Protein AF-A0A7S4DGJ6-F1 (afdb_monomer_lite)

Organism: NCBI:txid91324

Radius of gyration: 23.25 Å; chains: 1; bounding box: 75×54×62 Å

Structure (mmCIF, N/CA/C/O backbone):
data_AF-A0A7S4DGJ6-F1
#
_entry.id   AF-A0A7S4DGJ6-F1
#
loop_
_atom_site.group_PDB
_atom_site.id
_atom_site.type_symbol
_atom_site.label_atom_id
_atom_site.label_alt_id
_atom_site.label_comp_id
_atom_site.label_asym_id
_atom_site.label_entity_id
_atom_site.label_seq_id
_atom_site.pdbx_PDB_ins_code
_atom_site.Cartn_x
_atom_site.Cartn_y
_atom_site.Cartn_z
_atom_site.occupancy
_atom_site.B_iso_or_equiv
_atom_site.auth_seq_id
_atom_site.auth_comp_id
_atom_site.auth_asym_id
_atom_site.auth_atom_id
_atom_site.pdbx_PDB_model_num
ATOM 1 N N . MET A 1 1 ? 39.207 -31.816 21.032 1.00 41.34 1 MET A N 1
ATOM 2 C CA . MET A 1 1 ? 38.544 -31.347 19.800 1.00 41.34 1 MET A CA 1
ATOM 3 C C . MET A 1 1 ? 37.494 -30.348 20.235 1.00 41.34 1 MET A C 1
ATOM 5 O O . MET A 1 1 ? 36.640 -30.699 21.034 1.00 41.34 1 MET A O 1
ATOM 9 N N . HIS A 1 2 ? 37.708 -29.093 19.855 1.00 38.81 2 HIS A N 1
ATOM 10 C CA . HIS A 1 2 ? 36.869 -27.942 20.174 1.00 38.81 2 HIS A CA 1
ATOM 11 C C . HIS A 1 2 ? 35.579 -27.962 19.347 1.00 38.81 2 HIS A C 1
ATOM 13 O O . HIS A 1 2 ? 35.617 -28.478 18.231 1.00 38.81 2 HIS A O 1
ATOM 19 N N . ASN A 1 3 ? 34.522 -27.347 19.895 1.00 35.84 3 ASN A N 1
ATOM 20 C CA . ASN A 1 3 ? 33.415 -26.620 19.241 1.00 35.84 3 ASN A CA 1
ATOM 21 C C . ASN A 1 3 ? 32.040 -27.063 19.744 1.00 35.84 3 ASN A C 1
ATOM 23 O O . ASN A 1 3 ? 31.773 -28.253 19.816 1.00 35.84 3 ASN A O 1
ATOM 27 N N . LEU A 1 4 ? 31.079 -26.187 20.016 1.00 38.16 4 LEU A N 1
ATOM 28 C CA . LEU A 1 4 ? 31.021 -24.734 20.216 1.00 38.16 4 LEU A CA 1
ATOM 29 C C . LEU A 1 4 ? 29.599 -24.536 20.761 1.00 38.16 4 LEU A C 1
ATOM 31 O O . LEU A 1 4 ? 28.648 -25.042 20.167 1.00 38.16 4 LEU A O 1
ATOM 35 N N . LEU A 1 5 ? 29.452 -23.834 21.886 1.00 39.88 5 LEU A N 1
ATOM 36 C CA . LEU A 1 5 ? 28.163 -23.260 22.259 1.00 39.88 5 LEU A CA 1
ATOM 37 C C . LEU A 1 5 ? 27.757 -22.271 21.160 1.00 39.88 5 LEU A C 1
ATOM 39 O O . LEU A 1 5 ? 28.506 -21.335 20.889 1.00 39.88 5 LEU A O 1
ATOM 43 N N . SER A 1 6 ? 26.583 -22.457 20.562 1.00 39.59 6 SER A N 1
ATOM 44 C CA . SER A 1 6 ? 25.900 -21.397 19.824 1.00 39.59 6 SER A CA 1
ATOM 45 C C . SER A 1 6 ? 24.664 -21.002 20.621 1.00 39.59 6 SER A C 1
ATOM 47 O O . SER A 1 6 ? 23.661 -21.710 20.667 1.00 39.59 6 SER A O 1
ATOM 49 N N . LEU A 1 7 ? 24.822 -19.895 21.340 1.00 35.62 7 LEU A N 1
ATOM 50 C CA . LEU A 1 7 ? 23.756 -19.103 21.927 1.00 35.62 7 LEU A CA 1
ATOM 51 C C . LEU A 1 7 ? 23.112 -18.305 20.788 1.00 35.62 7 LEU A C 1
ATOM 53 O O . LEU A 1 7 ? 23.705 -17.341 20.313 1.00 35.62 7 LEU A O 1
ATOM 57 N N . LEU A 1 8 ? 21.908 -18.681 20.366 1.00 34.97 8 LEU A N 1
ATOM 58 C CA . LEU A 1 8 ? 21.027 -17.773 19.637 1.00 34.97 8 LEU A CA 1
ATOM 59 C C . LEU A 1 8 ? 20.173 -17.042 20.671 1.00 34.97 8 LEU A C 1
ATOM 61 O O . LEU A 1 8 ? 19.172 -17.547 21.172 1.00 34.97 8 LEU A O 1
ATOM 65 N N . SER A 1 9 ? 20.656 -15.860 21.040 1.00 38.22 9 SER A N 1
ATOM 66 C CA . SER A 1 9 ? 19.914 -14.874 21.810 1.00 38.22 9 SER A CA 1
ATOM 67 C C . SER A 1 9 ? 18.911 -14.216 20.864 1.00 38.22 9 SER A C 1
ATOM 69 O O . SER A 1 9 ? 19.296 -13.381 20.050 1.00 38.22 9 SER A O 1
ATOM 71 N N . ALA A 1 10 ? 17.638 -14.603 20.942 1.00 39.69 10 ALA A N 1
ATOM 72 C CA . ALA A 1 10 ? 16.561 -13.851 20.312 1.00 39.69 10 ALA A CA 1
ATOM 73 C C . ALA A 1 10 ? 16.397 -12.533 21.084 1.00 39.69 10 ALA A C 1
ATOM 75 O O . ALA A 1 10 ? 15.948 -12.522 22.231 1.00 39.69 10 ALA A O 1
ATOM 76 N N . ALA A 1 11 ? 16.836 -11.428 20.483 1.00 38.66 11 ALA A N 1
ATOM 77 C CA . ALA A 1 11 ? 16.551 -10.094 20.983 1.00 38.66 11 ALA A CA 1
ATOM 78 C C . ALA A 1 11 ? 15.068 -9.799 20.722 1.00 38.66 11 ALA A C 1
ATOM 80 O O . ALA A 1 11 ? 14.670 -9.477 19.608 1.00 38.66 11 ALA A O 1
ATOM 81 N N . LEU A 1 12 ? 14.247 -9.965 21.757 1.00 33.94 12 LEU A N 1
ATOM 82 C CA . LEU A 1 12 ? 12.861 -9.521 21.777 1.00 33.94 12 LEU A CA 1
ATOM 83 C C . LEU A 1 12 ? 12.867 -7.987 21.888 1.00 33.94 12 LEU A C 1
ATOM 85 O O . LEU A 1 12 ? 13.036 -7.449 22.984 1.00 33.94 12 LEU A O 1
ATOM 89 N N . LEU A 1 13 ? 12.745 -7.280 20.760 1.00 35.97 13 LEU A N 1
ATOM 90 C CA . LEU A 1 13 ? 12.448 -5.847 20.768 1.00 35.97 13 LEU A CA 1
ATOM 91 C C . LEU A 1 13 ? 11.004 -5.669 21.257 1.00 35.97 13 LEU A C 1
ATOM 93 O O . LEU A 1 13 ? 10.047 -5.832 20.509 1.00 35.97 13 LEU A O 1
ATOM 97 N N . LEU A 1 14 ? 10.848 -5.360 22.541 1.00 36.12 14 LEU A N 1
ATOM 98 C CA . LEU A 1 14 ? 9.606 -4.819 23.085 1.00 36.12 14 LEU A CA 1
ATOM 99 C C . LEU A 1 14 ? 9.509 -3.353 22.653 1.00 36.12 14 LEU A C 1
ATOM 101 O O . LEU A 1 14 ? 10.095 -2.476 23.289 1.00 36.12 14 LEU A O 1
ATOM 105 N N . VAL A 1 15 ? 8.787 -3.087 21.565 1.00 46.34 15 VAL A N 1
ATOM 106 C CA . VAL A 1 15 ? 8.322 -1.731 21.259 1.00 46.34 15 VAL A CA 1
ATOM 107 C C . VAL A 1 15 ? 7.181 -1.422 22.229 1.00 46.34 15 VAL A C 1
ATOM 109 O O . VAL A 1 15 ? 6.187 -2.143 22.299 1.00 46.34 15 VAL A O 1
ATOM 112 N N . ASN A 1 16 ? 7.366 -0.388 23.049 1.00 37.03 16 ASN A N 1
ATOM 113 C CA . ASN A 1 16 ? 6.354 0.076 23.991 1.00 37.03 16 ASN A CA 1
ATOM 114 C C . ASN A 1 16 ? 5.197 0.712 23.214 1.00 37.03 16 ASN A C 1
ATOM 116 O O . ASN A 1 16 ? 5.325 1.836 22.737 1.00 37.03 16 ASN A O 1
ATOM 120 N N . PHE A 1 17 ? 4.059 0.026 23.151 1.00 36.84 17 PHE A N 1
ATOM 121 C CA . PHE A 1 17 ? 2.798 0.631 22.736 1.00 36.84 17 PHE A CA 1
ATOM 122 C C . PHE A 1 17 ? 2.384 1.653 23.804 1.00 36.84 17 PHE A C 1
ATOM 124 O O . PHE A 1 17 ? 1.991 1.284 24.915 1.00 36.84 17 PHE A O 1
ATOM 131 N N . ARG A 1 18 ? 2.505 2.950 23.510 1.00 36.78 18 ARG A N 1
ATOM 132 C CA . ARG A 1 18 ? 1.753 3.967 24.247 1.00 36.78 18 ARG A CA 1
ATOM 133 C C . ARG A 1 18 ? 0.412 4.114 23.549 1.00 36.78 18 ARG A C 1
ATOM 135 O O . ARG A 1 18 ? 0.346 4.661 22.460 1.00 36.78 18 ARG A O 1
ATOM 142 N N . ALA A 1 19 ? -0.637 3.622 24.199 1.00 34.97 19 ALA A N 1
ATOM 143 C CA . ALA A 1 19 ? -1.991 4.033 23.878 1.00 34.97 19 ALA A CA 1
ATOM 144 C C . ALA A 1 19 ? -2.086 5.550 24.101 1.00 34.97 19 ALA A C 1
ATOM 146 O O . ALA A 1 19 ? -1.920 6.020 25.232 1.00 34.97 19 ALA A O 1
ATOM 147 N N . VAL A 1 20 ? -2.293 6.309 23.027 1.00 36.78 20 VAL A N 1
ATOM 148 C CA . VAL A 1 20 ? -2.796 7.677 23.129 1.00 36.78 20 VAL A CA 1
ATOM 149 C C . VAL A 1 20 ? -4.249 7.549 23.564 1.00 36.78 20 VAL A C 1
ATOM 151 O O . VAL A 1 20 ? -5.064 6.927 22.892 1.00 36.78 20 VAL A O 1
ATOM 154 N N . VAL A 1 21 ? -4.545 8.050 24.759 1.00 37.28 21 VAL A N 1
ATOM 155 C CA . VAL A 1 21 ? -5.916 8.193 25.242 1.00 37.28 21 VAL A CA 1
ATOM 156 C C . VAL A 1 21 ? -6.345 9.586 24.804 1.00 37.28 21 VAL A C 1
ATOM 158 O O . VAL A 1 21 ? -5.818 10.566 25.333 1.00 37.28 21 VAL A O 1
ATOM 161 N N . ALA A 1 22 ? -7.232 9.671 23.815 1.00 38.56 22 ALA A N 1
ATOM 162 C CA . ALA A 1 22 ? -7.915 10.914 23.485 1.00 38.56 22 ALA A CA 1
ATOM 163 C C . ALA A 1 22 ? -8.836 11.291 24.660 1.00 38.56 22 ALA A C 1
ATOM 165 O O . ALA A 1 22 ? -9.616 10.469 25.143 1.00 38.56 22 ALA A O 1
ATOM 166 N N . ASP A 1 23 ? -8.667 12.508 25.172 1.00 30.55 23 ASP A N 1
ATOM 167 C CA . ASP A 1 23 ? -9.473 13.100 26.243 1.00 30.55 23 ASP A CA 1
ATOM 168 C C . ASP A 1 23 ? -10.730 13.731 25.629 1.00 30.55 23 ASP A C 1
ATOM 170 O O . ASP A 1 23 ? -10.632 14.551 24.717 1.00 30.55 23 ASP A O 1
ATOM 174 N N . GLU A 1 24 ? -11.916 13.346 26.107 1.00 45.12 24 GLU A N 1
ATOM 175 C CA . GLU A 1 24 ? -13.178 13.928 25.645 1.00 45.12 24 GLU A CA 1
ATOM 176 C C . GLU A 1 24 ? -13.423 15.307 26.265 1.00 45.12 24 GLU A C 1
ATOM 178 O O . GLU A 1 24 ? -13.477 15.462 27.490 1.00 45.12 24 GLU A O 1
ATOM 183 N N . GLY A 1 25 ? -13.695 16.307 25.416 1.00 36.62 25 GLY A N 1
ATOM 184 C CA . GLY A 1 25 ? -14.029 17.640 25.897 1.00 36.62 25 GLY A CA 1
ATOM 185 C C . GLY A 1 25 ? -14.780 18.585 24.949 1.00 36.62 25 GLY A C 1
ATOM 186 O O . GLY A 1 25 ? -14.205 19.572 24.517 1.00 36.62 25 GLY A O 1
ATOM 187 N N . HIS A 1 26 ? -16.103 18.385 24.847 1.00 38.16 26 HIS A N 1
ATOM 188 C CA . HIS A 1 26 ? -17.171 19.407 24.724 1.00 38.16 26 HIS A CA 1
ATOM 189 C C . HIS A 1 26 ? -17.500 20.058 23.353 1.00 38.16 26 HIS A C 1
ATOM 191 O O . HIS A 1 26 ? -17.085 21.172 23.062 1.00 38.16 26 HIS A O 1
ATOM 197 N N . GLY A 1 27 ? -18.461 19.446 22.644 1.00 34.81 27 GLY A N 1
ATOM 198 C CA . GLY A 1 27 ? -19.815 19.988 22.408 1.00 34.81 27 GLY A CA 1
ATOM 199 C C . GLY A 1 27 ? -20.022 21.199 21.480 1.00 34.81 27 GLY A C 1
ATOM 200 O O . GLY A 1 27 ? -19.894 22.341 21.918 1.00 34.81 27 GLY A O 1
ATOM 201 N N . GLY A 1 28 ? -20.571 20.939 20.283 1.00 29.72 28 GLY A N 1
ATOM 202 C CA . GLY A 1 28 ? -21.295 21.933 19.479 1.00 29.72 28 GLY A CA 1
ATOM 203 C C . GLY A 1 28 ? -21.535 21.544 18.013 1.00 29.72 28 GLY A C 1
ATOM 204 O O . GLY A 1 28 ? -20.797 21.985 17.149 1.00 29.72 28 GLY A O 1
ATOM 205 N N . GLU A 1 29 ? -22.596 20.785 17.729 1.00 40.88 29 GLU A N 1
ATOM 206 C CA . GLU A 1 29 ? -23.232 20.697 16.392 1.00 40.88 29 GLU A CA 1
ATOM 207 C C . GLU A 1 29 ? -24.095 21.963 16.145 1.00 40.88 29 GLU A C 1
ATOM 209 O O . GLU A 1 29 ? -24.573 22.523 17.143 1.00 40.88 29 GLU A O 1
ATOM 214 N N . PRO A 1 30 ? -24.413 22.414 14.905 1.00 50.88 30 PRO A N 1
ATOM 215 C CA . PRO A 1 30 ? -24.323 21.697 13.625 1.00 50.88 30 PRO A CA 1
ATOM 216 C C . PRO A 1 30 ? -23.663 22.494 12.474 1.00 50.88 30 PRO A C 1
ATOM 218 O O . PRO A 1 30 ? -23.786 23.718 12.382 1.00 50.88 30 PRO A O 1
ATOM 221 N N . GLY A 1 31 ? -23.080 21.782 11.513 1.00 34.78 31 GLY A N 1
ATOM 222 C CA . GLY A 1 31 ? -22.651 22.359 10.240 1.00 34.78 31 GLY A CA 1
ATOM 223 C C . GLY A 1 31 ? -22.056 21.300 9.326 1.00 34.78 31 GLY A C 1
ATOM 224 O O . GLY A 1 31 ? -20.857 21.079 9.358 1.00 34.78 31 GLY A O 1
ATOM 225 N N . HIS A 1 32 ? -22.904 20.639 8.535 1.00 52.38 32 HIS A N 1
ATOM 226 C CA . HIS A 1 32 ? -22.460 19.840 7.394 1.00 52.38 32 HIS A CA 1
ATOM 227 C C . HIS A 1 32 ? -21.792 20.771 6.373 1.00 52.38 32 HIS A C 1
ATOM 229 O O . HIS A 1 32 ? -22.483 21.412 5.578 1.00 52.38 32 HIS A O 1
ATOM 235 N N . GLU A 1 33 ? -20.468 20.858 6.411 1.00 41.59 33 GLU A N 1
ATOM 236 C CA . GLU A 1 33 ? -19.653 21.444 5.351 1.00 41.59 33 GLU A CA 1
ATOM 237 C C . GLU A 1 33 ? -18.901 20.297 4.669 1.00 41.59 33 GLU A C 1
ATOM 239 O O . GLU A 1 33 ? -17.868 19.840 5.137 1.00 41.59 33 GLU A O 1
ATOM 244 N N . HIS A 1 34 ? -19.478 19.794 3.573 1.00 52.22 34 HIS A N 1
ATOM 245 C CA . HIS A 1 34 ? -18.775 18.954 2.605 1.00 52.22 34 HIS A CA 1
ATOM 246 C C . HIS A 1 34 ? -17.827 19.852 1.807 1.00 52.22 34 HIS A C 1
ATOM 248 O O . HIS A 1 34 ? -18.216 20.407 0.779 1.00 52.22 34 HIS A O 1
ATOM 254 N N . GLY A 1 35 ? -16.626 20.061 2.335 1.00 38.59 35 GLY A N 1
ATOM 255 C CA . GLY A 1 35 ? -15.595 20.885 1.715 1.00 38.59 35 GLY A CA 1
ATOM 256 C C . GLY A 1 35 ? -14.226 20.238 1.844 1.00 38.59 35 GLY A C 1
ATOM 257 O O . GLY A 1 35 ? -13.360 20.807 2.498 1.00 38.59 35 GLY A O 1
ATOM 258 N N . HIS A 1 36 ? -14.049 19.062 1.242 1.00 41.41 36 HIS A N 1
ATOM 259 C CA . HIS A 1 36 ? -12.729 18.485 0.986 1.00 41.41 36 HIS A CA 1
ATOM 260 C C . HIS A 1 36 ? -12.222 19.060 -0.347 1.00 41.41 36 HIS A C 1
ATOM 262 O O . HIS A 1 36 ? -12.343 18.436 -1.389 1.00 41.41 36 HIS A O 1
ATOM 268 N N . ASP A 1 37 ? -11.765 20.315 -0.314 1.00 47.16 37 ASP A N 1
ATOM 269 C CA . ASP A 1 37 ? -10.896 20.903 -1.349 1.00 47.16 37 ASP A CA 1
ATOM 270 C C . ASP A 1 37 ? -9.483 21.021 -0.738 1.00 47.16 37 ASP A C 1
ATOM 272 O O . ASP A 1 37 ? -8.945 22.123 -0.569 1.00 47.16 37 ASP A O 1
ATOM 276 N N . GLY A 1 38 ? -8.931 19.897 -0.280 1.00 48.09 38 GLY A N 1
ATOM 277 C CA . GLY A 1 38 ? -7.618 19.816 0.349 1.00 48.09 38 GLY A CA 1
ATOM 278 C C . GLY A 1 38 ? -6.812 18.713 -0.311 1.00 48.09 38 GLY A C 1
ATOM 279 O O . GLY A 1 38 ? -7.186 17.566 -0.163 1.00 48.09 38 GLY A O 1
ATOM 280 N N . ASP A 1 39 ? -5.758 19.124 -1.015 1.00 63.19 39 ASP A N 1
ATOM 281 C CA . ASP A 1 39 ? -4.655 18.323 -1.569 1.00 63.19 39 ASP A CA 1
ATOM 282 C C . ASP A 1 39 ? -4.207 17.301 -0.503 1.00 63.19 39 ASP A C 1
ATOM 284 O O . ASP A 1 39 ? -3.482 17.660 0.436 1.00 63.19 39 ASP A O 1
ATOM 288 N N . HIS A 1 40 ? -4.743 16.081 -0.550 1.00 71.88 40 HIS A N 1
ATOM 289 C CA . HIS A 1 40 ? -4.434 15.046 0.430 1.00 71.88 40 HIS A CA 1
ATOM 290 C C . HIS A 1 40 ? -2.972 14.608 0.255 1.00 71.88 40 HIS A C 1
ATOM 292 O O . HIS A 1 40 ? -2.396 14.657 -0.828 1.00 71.88 40 HIS A O 1
ATOM 298 N N . ALA A 1 41 ? -2.325 14.155 1.333 1.00 86.88 41 ALA A N 1
ATOM 299 C CA . ALA A 1 41 ? -0.941 13.664 1.251 1.00 86.88 41 ALA A CA 1
ATOM 300 C C . ALA A 1 41 ? -0.808 12.312 0.506 1.00 86.88 41 ALA A C 1
ATOM 302 O O . ALA A 1 41 ? 0.297 11.782 0.381 1.00 86.88 41 ALA A O 1
ATOM 303 N N . PHE A 1 42 ? -1.931 11.738 0.074 1.00 92.19 42 PHE A N 1
ATOM 304 C CA . PHE A 1 42 ? -2.069 10.447 -0.584 1.00 92.19 42 PHE A CA 1
ATOM 305 C C . PHE A 1 42 ? -3.071 10.586 -1.741 1.00 92.19 42 PHE A C 1
ATOM 307 O O . PHE A 1 42 ? -4.106 11.223 -1.580 1.00 92.19 42 PHE A O 1
ATOM 314 N N . GLU A 1 43 ? -2.800 9.948 -2.878 1.00 93.81 43 GLU A N 1
ATOM 315 C CA . GLU A 1 43 ? -3.704 9.937 -4.041 1.00 93.81 43 GLU A CA 1
ATOM 316 C C . GLU A 1 43 ? -4.767 8.826 -3.930 1.00 93.81 43 GLU A C 1
ATOM 318 O O . GLU A 1 43 ? -5.834 8.879 -4.552 1.00 93.81 43 GLU A O 1
ATOM 323 N N . TRP A 1 44 ? -4.486 7.795 -3.123 1.00 95.56 44 TRP A N 1
ATOM 324 C CA . TRP A 1 44 ? -5.293 6.580 -3.059 1.00 95.56 44 TRP A CA 1
ATOM 325 C C . TRP A 1 44 ? -5.428 6.024 -1.642 1.00 95.56 44 TRP A C 1
ATOM 327 O O . TRP A 1 44 ? -4.451 5.943 -0.889 1.00 95.56 44 TRP A O 1
ATOM 337 N N . ALA A 1 45 ? -6.631 5.554 -1.299 1.00 96.69 45 ALA A N 1
ATOM 338 C CA . ALA A 1 45 ? -6.869 4.811 -0.069 1.00 96.69 45 ALA A CA 1
ATOM 339 C C . ALA A 1 45 ? -7.859 3.652 -0.243 1.00 96.69 45 ALA A C 1
ATOM 341 O O . ALA A 1 45 ? -8.845 3.738 -0.974 1.00 96.69 45 ALA A O 1
ATOM 342 N N . ALA A 1 46 ? -7.638 2.568 0.501 1.00 97.69 46 ALA A N 1
ATOM 343 C CA . ALA A 1 46 ? -8.512 1.401 0.496 1.00 97.69 46 ALA A CA 1
ATOM 344 C C . ALA A 1 46 ? -8.564 0.676 1.833 1.00 97.69 46 ALA A C 1
ATOM 346 O O . ALA A 1 46 ? -7.589 0.639 2.584 1.00 97.69 46 ALA A O 1
ATOM 347 N N . SER A 1 47 ? -9.694 0.034 2.113 1.00 98.31 47 SER A N 1
ATOM 348 C CA . SER A 1 47 ? -9.892 -0.780 3.308 1.00 98.31 47 SER A CA 1
ATOM 349 C C . SER A 1 47 ? -9.821 -2.266 2.987 1.00 98.31 47 SER A C 1
ATOM 351 O O . SER A 1 47 ? -10.291 -2.727 1.951 1.00 98.31 47 SER A O 1
ATOM 353 N N . PHE A 1 48 ? -9.296 -3.041 3.930 1.00 98.38 48 PHE A N 1
ATOM 354 C CA . PHE A 1 48 ? -9.158 -4.489 3.824 1.00 98.38 48 PHE A CA 1
ATOM 355 C C . PHE A 1 48 ? -9.533 -5.163 5.140 1.00 98.38 48 PHE A C 1
ATOM 357 O O . PHE A 1 48 ? -9.188 -4.682 6.222 1.00 98.38 48 PHE A O 1
ATOM 364 N N . ASP A 1 49 ? -10.174 -6.328 5.054 1.00 98.00 49 ASP A N 1
ATOM 365 C CA . ASP A 1 49 ? -10.384 -7.210 6.203 1.00 98.00 49 ASP A CA 1
ATOM 366 C C . ASP A 1 49 ? -9.215 -8.199 6.317 1.00 98.00 49 ASP A C 1
ATOM 368 O O . ASP A 1 49 ? -9.227 -9.300 5.759 1.00 98.00 49 ASP A O 1
ATOM 372 N N . LEU A 1 50 ? -8.176 -7.806 7.058 1.00 97.31 50 LEU A N 1
ATOM 373 C CA . LEU A 1 50 ? -6.955 -8.596 7.206 1.00 97.31 50 LEU A CA 1
ATOM 374 C C . LEU A 1 50 ? -7.031 -9.552 8.399 1.00 97.31 50 LEU A C 1
ATOM 376 O O . LEU A 1 50 ? -7.607 -9.266 9.454 1.00 97.31 50 LEU A O 1
ATOM 380 N N . MET A 1 51 ? -6.385 -10.705 8.254 1.00 96.75 51 MET A N 1
ATOM 381 C CA . MET A 1 51 ? -6.389 -11.787 9.228 1.00 96.75 51 MET A CA 1
ATOM 382 C C . MET A 1 51 ? -5.023 -11.936 9.894 1.00 96.75 51 MET A C 1
ATOM 384 O O . MET A 1 51 ? -3.979 -11.965 9.246 1.00 96.75 51 MET A O 1
ATOM 388 N N . ALA A 1 52 ? -5.024 -12.083 11.219 1.00 95.38 52 ALA A N 1
ATOM 389 C CA . ALA A 1 52 ? -3.798 -12.257 11.982 1.00 95.38 52 ALA A CA 1
ATOM 390 C C . ALA A 1 52 ? -3.000 -13.481 11.517 1.00 95.38 52 ALA A C 1
ATOM 392 O O . ALA A 1 52 ? -3.539 -14.587 11.422 1.00 95.38 52 ALA A O 1
ATOM 393 N N . ASN A 1 53 ? -1.687 -13.299 11.370 1.00 88.12 53 ASN A N 1
ATOM 394 C CA . ASN A 1 53 ? -0.727 -14.335 10.971 1.00 88.12 53 ASN A CA 1
ATOM 395 C C . ASN A 1 53 ? -0.925 -14.913 9.559 1.00 88.12 53 ASN A C 1
ATOM 397 O O . ASN A 1 53 ? -0.368 -15.976 9.281 1.00 88.12 53 ASN A O 1
ATOM 401 N N . GLN A 1 54 ? -1.685 -14.247 8.689 1.00 93.06 54 GLN A N 1
ATOM 402 C CA . GLN A 1 54 ? -1.632 -14.532 7.256 1.00 93.06 54 GLN A CA 1
ATOM 403 C C . GLN A 1 54 ? -0.396 -13.871 6.629 1.00 93.06 54 GLN A C 1
ATOM 405 O O . GLN A 1 54 ? -0.009 -12.789 7.087 1.00 93.06 54 GLN A O 1
ATOM 410 N N . PRO A 1 55 ? 0.246 -14.518 5.639 1.00 93.19 55 PRO A N 1
ATOM 411 C CA . PRO A 1 55 ? 1.370 -13.946 4.919 1.00 93.19 55 PRO A CA 1
ATOM 412 C C . PRO A 1 55 ? 0.836 -13.019 3.827 1.00 93.19 55 PRO A C 1
ATOM 414 O O . PRO A 1 55 ? 0.427 -13.482 2.762 1.00 93.19 55 PRO A O 1
ATOM 417 N N . TYR A 1 56 ? 0.822 -11.719 4.093 1.00 96.00 56 TYR A N 1
ATOM 418 C CA . TYR A 1 56 ? 0.504 -10.729 3.070 1.00 96.00 56 TYR A CA 1
ATOM 419 C C . TYR A 1 56 ? 1.781 -10.261 2.386 1.00 96.00 56 TYR A C 1
ATOM 421 O O . TYR A 1 56 ? 2.849 -10.191 3.004 1.00 96.00 56 TYR A O 1
ATOM 429 N N . VAL A 1 57 ? 1.676 -9.930 1.108 1.00 95.75 57 VAL A N 1
ATOM 430 C CA . VAL A 1 57 ? 2.739 -9.293 0.340 1.00 95.75 57 VAL A CA 1
ATOM 431 C C . VAL A 1 57 ? 2.125 -8.115 -0.388 1.00 95.75 57 VAL A C 1
ATOM 433 O O . VAL A 1 57 ? 1.222 -8.293 -1.199 1.00 95.75 57 VAL A O 1
ATOM 436 N N . TRP A 1 58 ? 2.626 -6.922 -0.081 1.00 97.00 58 TRP A N 1
ATOM 437 C CA . TRP A 1 58 ? 2.456 -5.783 -0.968 1.00 97.00 58 TRP A CA 1
ATOM 438 C C . TRP A 1 58 ? 3.505 -5.885 -2.071 1.00 97.00 58 TRP A C 1
ATOM 440 O O . TRP A 1 58 ? 4.679 -6.131 -1.772 1.00 97.00 58 TRP A O 1
ATOM 450 N N . GLN A 1 59 ? 3.119 -5.712 -3.325 1.00 96.12 59 GLN A N 1
ATOM 451 C CA . GLN A 1 59 ? 4.030 -5.793 -4.454 1.00 96.12 59 GLN A CA 1
ATOM 452 C C . GLN A 1 59 ? 3.835 -4.642 -5.432 1.00 96.12 59 GLN A C 1
ATOM 454 O O . GLN A 1 59 ? 2.740 -4.127 -5.606 1.00 96.12 59 GLN A O 1
ATOM 459 N N . ALA A 1 60 ? 4.941 -4.250 -6.055 1.00 97.25 60 ALA A N 1
ATOM 460 C CA . ALA A 1 60 ? 4.978 -3.287 -7.142 1.00 97.25 60 ALA A CA 1
ATOM 461 C C . ALA A 1 60 ? 5.725 -3.930 -8.307 1.00 97.25 60 ALA A C 1
ATOM 463 O O . ALA A 1 60 ? 6.797 -4.513 -8.109 1.00 97.25 60 ALA A O 1
ATOM 464 N N . GLN A 1 61 ? 5.176 -3.832 -9.509 1.00 97.25 61 GLN A N 1
ATOM 465 C CA . GLN A 1 61 ? 5.760 -4.328 -10.744 1.00 97.25 61 GLN A CA 1
ATOM 466 C C . GLN A 1 61 ? 6.233 -3.153 -11.606 1.00 97.25 61 GLN A C 1
ATOM 468 O O . GLN A 1 61 ? 5.668 -2.059 -11.581 1.00 97.25 61 GLN A O 1
ATOM 473 N N . LYS A 1 62 ? 7.280 -3.381 -12.399 1.00 97.31 62 LYS A N 1
ATOM 474 C CA . LYS A 1 62 ? 7.591 -2.485 -13.510 1.00 97.31 62 LYS A CA 1
ATOM 475 C C . LYS A 1 62 ? 6.476 -2.593 -14.546 1.00 97.31 62 LYS A C 1
ATOM 477 O O . LYS A 1 62 ? 6.110 -3.698 -14.941 1.00 97.31 62 LYS A O 1
ATOM 482 N N . THR A 1 63 ? 5.994 -1.460 -15.032 1.00 91.88 63 THR A N 1
ATOM 483 C CA . THR A 1 63 ? 4.932 -1.384 -16.036 1.00 91.88 63 THR A CA 1
ATOM 484 C C . THR A 1 63 ? 5.476 -0.818 -17.350 1.00 91.88 63 THR A C 1
ATOM 486 O O . THR A 1 63 ? 6.619 -0.359 -17.437 1.00 91.88 63 THR A O 1
ATOM 489 N N . GLY A 1 64 ? 4.688 -0.921 -18.423 1.00 84.50 64 GLY A N 1
ATOM 490 C CA . GLY A 1 64 ? 5.028 -0.376 -19.739 1.00 84.50 64 GLY A CA 1
ATOM 491 C C . GLY A 1 64 ? 5.277 -1.409 -20.842 1.00 84.50 64 GLY A C 1
ATOM 492 O O . GLY A 1 64 ? 5.484 -2.600 -20.609 1.00 84.50 64 GLY A O 1
ATOM 493 N N . CYS A 1 65 ? 5.243 -0.908 -22.080 1.00 77.75 65 CYS A N 1
ATOM 494 C CA . CYS A 1 65 ? 5.432 -1.665 -23.314 1.00 77.75 65 CYS A CA 1
ATOM 495 C C . CYS A 1 65 ? 6.457 -0.972 -24.226 1.00 77.75 65 CYS A C 1
ATOM 497 O O . CYS A 1 65 ? 6.395 0.250 -24.393 1.00 77.75 65 CYS A O 1
ATOM 499 N N . PRO A 1 66 ? 7.323 -1.725 -24.923 1.00 84.62 66 PRO A N 1
ATOM 500 C CA . PRO A 1 66 ? 7.510 -3.180 -24.834 1.00 84.62 66 PRO A CA 1
ATOM 501 C C . PRO A 1 66 ? 8.193 -3.606 -23.514 1.00 84.62 66 PRO A C 1
ATOM 503 O O . PRO A 1 66 ? 8.734 -2.750 -22.817 1.00 84.62 66 PRO A O 1
ATOM 506 N N . VAL A 1 67 ? 8.169 -4.906 -23.171 1.00 81.94 67 VAL A N 1
ATOM 507 C CA . VAL A 1 67 ? 8.665 -5.446 -21.876 1.00 81.94 67 VAL A CA 1
ATOM 508 C C . VAL A 1 67 ? 10.106 -5.015 -21.581 1.00 81.94 67 VAL A C 1
ATOM 510 O O . VAL A 1 67 ? 10.455 -4.715 -20.445 1.00 81.94 67 VAL A O 1
ATOM 513 N N . GLU A 1 68 ? 10.960 -4.927 -22.603 1.00 84.88 68 GLU A N 1
ATOM 514 C CA . GLU A 1 68 ? 12.351 -4.488 -22.449 1.00 84.88 68 GLU A CA 1
ATOM 515 C C . GLU A 1 68 ? 12.518 -3.025 -22.010 1.00 84.88 68 GLU A C 1
ATOM 517 O O . GLU A 1 68 ? 13.615 -2.639 -21.606 1.00 84.88 68 GLU A O 1
ATOM 522 N N . ASN A 1 69 ? 11.454 -2.224 -22.088 1.00 89.00 69 ASN A N 1
ATOM 523 C CA . ASN A 1 69 ? 11.424 -0.823 -21.678 1.00 89.00 69 ASN A CA 1
ATOM 524 C C . ASN A 1 69 ? 10.599 -0.604 -20.401 1.00 89.00 69 ASN A C 1
ATOM 526 O O . ASN A 1 69 ? 10.289 0.543 -20.085 1.00 89.00 69 ASN A O 1
ATOM 530 N N . GLN 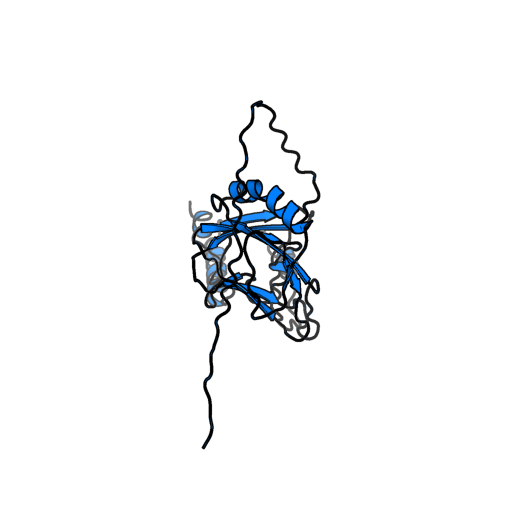A 1 70 ? 10.225 -1.673 -19.694 1.00 92.06 70 GLN A N 1
ATOM 531 C CA . GLN A 1 70 ? 9.494 -1.554 -18.440 1.00 92.06 70 GLN A CA 1
ATOM 532 C C . GLN A 1 70 ? 10.313 -0.815 -17.378 1.00 92.06 70 GLN A C 1
ATOM 534 O O . GLN A 1 70 ? 11.516 -1.047 -17.205 1.00 92.06 70 GLN A O 1
ATOM 539 N N . SER A 1 71 ? 9.631 0.035 -16.622 1.00 96.38 71 SER A N 1
ATOM 540 C CA . SER A 1 71 ? 10.160 0.729 -15.451 1.00 96.38 71 SER A CA 1
ATOM 541 C C . SER A 1 71 ? 9.080 0.823 -14.381 1.00 96.38 71 SER A C 1
ATOM 543 O O . SER A 1 71 ? 7.898 0.691 -14.679 1.00 96.38 71 SER A O 1
ATOM 545 N N . TYR A 1 72 ? 9.474 1.052 -13.132 1.00 96.69 72 TYR A N 1
ATOM 546 C CA . TYR A 1 72 ? 8.509 1.491 -12.125 1.00 96.69 72 TYR A CA 1
ATOM 547 C C . TYR A 1 72 ? 7.988 2.889 -12.495 1.00 96.69 72 TYR A C 1
ATOM 549 O O . TYR A 1 72 ? 8.745 3.670 -13.083 1.00 96.69 72 TYR A O 1
ATOM 557 N N . ALA A 1 73 ? 6.719 3.181 -12.187 1.00 95.19 73 ALA A N 1
ATOM 558 C CA . ALA A 1 73 ? 6.119 4.495 -12.436 1.00 95.19 73 ALA A CA 1
ATOM 559 C C . ALA A 1 73 ? 6.847 5.602 -11.647 1.00 95.19 73 ALA A C 1
ATOM 561 O O . ALA A 1 73 ? 7.221 6.624 -12.222 1.00 95.19 73 ALA A O 1
ATOM 562 N N . ASP A 1 74 ? 7.189 5.313 -10.389 1.00 97.12 74 ASP A N 1
ATOM 563 C CA . ASP A 1 74 ? 8.129 6.062 -9.547 1.00 97.12 74 ASP A CA 1
ATOM 564 C C . ASP A 1 74 ? 9.154 5.088 -8.917 1.00 97.12 74 ASP A C 1
ATOM 566 O O . ASP A 1 74 ? 8.816 3.924 -8.704 1.00 97.12 74 ASP A O 1
ATOM 570 N N . PRO A 1 75 ? 10.419 5.469 -8.637 1.00 97.06 75 PRO A N 1
ATOM 571 C CA . PRO A 1 75 ? 11.364 4.632 -7.879 1.00 97.06 75 PRO A CA 1
ATOM 572 C C . PRO A 1 75 ? 10.950 4.297 -6.430 1.00 97.06 75 PRO A C 1
ATOM 574 O O . PRO A 1 75 ? 11.563 3.413 -5.814 1.00 97.06 75 PRO A O 1
ATOM 577 N N . SER A 1 76 ? 9.976 4.999 -5.856 1.00 96.75 76 SER A N 1
ATOM 578 C CA . SER A 1 76 ? 9.485 4.791 -4.495 1.00 96.75 76 SER A CA 1
ATOM 579 C C . SER A 1 76 ? 8.009 5.155 -4.351 1.00 96.75 76 SER A C 1
ATOM 581 O O . SER A 1 76 ? 7.433 5.771 -5.230 1.00 96.75 76 SER A O 1
ATOM 583 N N . MET A 1 77 ? 7.397 4.778 -3.231 1.00 96.38 77 MET A N 1
ATOM 584 C CA . MET A 1 77 ? 6.038 5.204 -2.893 1.00 96.38 77 MET A CA 1
ATOM 585 C C . MET A 1 77 ? 5.891 5.280 -1.375 1.00 96.38 77 MET A C 1
ATOM 587 O O . MET A 1 77 ? 6.328 4.361 -0.662 1.00 96.38 77 MET A O 1
ATOM 591 N N . MET A 1 78 ? 5.304 6.357 -0.855 1.00 96.69 78 MET A N 1
ATOM 592 C CA . MET A 1 78 ? 4.912 6.392 0.553 1.00 96.69 78 MET A CA 1
ATOM 593 C C . MET A 1 78 ? 3.698 5.495 0.810 1.00 96.69 78 MET A C 1
ATOM 595 O O . MET A 1 78 ? 2.791 5.365 -0.008 1.00 96.69 78 MET A O 1
ATOM 599 N N . PHE A 1 79 ? 3.710 4.850 1.970 1.00 97.19 79 PHE A N 1
ATOM 600 C CA . PHE A 1 79 ? 2.748 3.840 2.374 1.00 97.19 79 PHE A CA 1
ATOM 601 C C . PHE A 1 79 ? 2.406 4.035 3.849 1.00 97.19 79 PHE A C 1
ATOM 603 O O . PHE A 1 79 ? 3.292 4.056 4.712 1.00 97.19 79 PHE A O 1
ATOM 610 N N . VAL A 1 80 ? 1.117 4.077 4.163 1.00 97.56 80 VAL A N 1
ATOM 611 C CA . VAL A 1 80 ? 0.608 4.032 5.535 1.00 97.56 80 VAL A CA 1
ATOM 612 C C . VAL A 1 80 ? -0.453 2.950 5.635 1.00 97.56 80 VAL A C 1
ATOM 614 O O . VAL A 1 80 ? -1.351 2.865 4.809 1.00 97.56 80 VAL A O 1
ATOM 617 N N . MET A 1 81 ? -0.377 2.138 6.689 1.00 97.56 81 MET A N 1
ATOM 618 C CA . MET A 1 81 ? -1.454 1.222 7.064 1.00 97.56 81 MET A CA 1
ATOM 619 C C . MET A 1 81 ? -1.940 1.554 8.470 1.00 97.56 81 MET A C 1
ATOM 621 O O . MET A 1 81 ? -1.146 1.584 9.409 1.00 97.56 81 MET A O 1
ATOM 625 N N . VAL A 1 82 ? -3.242 1.730 8.653 1.00 97.19 82 VAL A N 1
ATOM 626 C CA . VAL A 1 82 ? -3.862 2.070 9.940 1.00 97.19 82 VAL A CA 1
ATOM 627 C C . VAL A 1 82 ? -4.975 1.079 10.280 1.00 97.19 82 VAL A C 1
ATOM 629 O O . VAL A 1 82 ? -5.730 0.676 9.399 1.00 97.19 82 VAL A O 1
ATOM 632 N N . PRO A 1 83 ? -5.096 0.622 11.539 1.00 97.25 83 PRO A N 1
ATOM 633 C CA . PRO A 1 83 ? -6.273 -0.128 11.965 1.00 97.25 83 PRO A CA 1
ATOM 634 C C . PRO A 1 83 ? -7.527 0.748 11.891 1.00 97.25 83 PRO A C 1
ATOM 636 O O . PRO A 1 83 ? -7.490 1.892 12.339 1.00 97.25 83 PRO A O 1
ATOM 639 N N . LEU A 1 84 ? -8.637 0.184 11.419 1.00 97.69 84 LEU A N 1
ATOM 640 C CA . LEU A 1 84 ? -9.937 0.852 11.352 1.00 97.69 84 LEU A CA 1
ATOM 641 C C . LEU A 1 84 ? -10.934 0.218 12.328 1.00 97.69 84 LEU A C 1
ATOM 643 O O . LEU A 1 84 ? -10.801 -0.945 12.730 1.00 97.69 84 LEU A O 1
ATOM 647 N N . ASP A 1 85 ? -11.985 0.967 12.657 1.00 96.00 85 ASP A N 1
ATOM 648 C CA . ASP A 1 85 ? -13.130 0.436 13.403 1.00 96.00 85 ASP A CA 1
ATOM 649 C C . ASP A 1 85 ? -14.005 -0.489 12.540 1.00 96.00 85 ASP A C 1
ATOM 651 O O . ASP A 1 85 ? -14.611 -1.438 13.048 1.00 96.00 85 ASP A O 1
ATOM 655 N N . ASN A 1 86 ? -14.071 -0.227 11.233 1.00 95.50 86 ASN A N 1
ATOM 656 C CA . ASN A 1 86 ? -14.770 -1.024 10.230 1.00 95.50 86 ASN A CA 1
ATOM 657 C C . ASN A 1 86 ? -14.138 -0.794 8.842 1.00 95.50 86 ASN A C 1
ATOM 659 O O . ASN A 1 86 ? -13.375 0.149 8.661 1.00 95.50 86 ASN A O 1
ATOM 663 N N . SER A 1 87 ? -14.438 -1.661 7.877 1.00 96.81 87 SER A N 1
ATOM 664 C CA . SER A 1 87 ? -13.876 -1.622 6.522 1.00 96.81 87 SER A CA 1
ATOM 665 C C . SER A 1 87 ? -14.727 -0.825 5.519 1.00 96.81 87 SER A C 1
ATOM 667 O O . SER A 1 87 ? -14.579 -1.014 4.316 1.00 96.81 87 SER A O 1
ATOM 669 N N . THR A 1 88 ? -15.631 0.057 5.962 1.00 96.62 88 THR A N 1
ATOM 670 C CA . THR A 1 88 ? -16.438 0.881 5.043 1.00 96.62 88 THR A CA 1
ATOM 671 C C . THR A 1 88 ? -15.685 2.131 4.583 1.00 96.62 88 THR A C 1
ATOM 673 O O . THR A 1 88 ? -14.642 2.473 5.138 1.00 96.62 88 THR A O 1
ATOM 676 N N . ALA A 1 89 ? -16.231 2.824 3.578 1.00 93.94 89 ALA A N 1
ATOM 677 C CA . ALA A 1 89 ? -15.706 4.110 3.120 1.00 93.94 89 ALA A CA 1
ATOM 678 C C . ALA A 1 89 ? -15.682 5.144 4.257 1.00 93.94 89 ALA A C 1
ATOM 680 O O . ALA A 1 89 ? -14.667 5.789 4.466 1.00 93.94 89 ALA A O 1
ATOM 681 N N . GLU A 1 90 ? -16.728 5.205 5.089 1.00 94.50 90 GLU A N 1
ATOM 682 C CA . GLU A 1 90 ? -16.752 6.099 6.255 1.00 94.50 90 GLU A CA 1
ATOM 683 C C . GLU A 1 90 ? -15.665 5.747 7.285 1.00 94.50 90 GLU A C 1
ATOM 685 O O . GLU A 1 90 ? -15.162 6.618 7.992 1.00 94.50 90 GLU A O 1
ATOM 690 N N . GLY A 1 91 ? -15.304 4.462 7.393 1.00 95.56 91 GLY A N 1
ATOM 691 C CA . GLY A 1 91 ? -14.178 4.016 8.211 1.00 95.56 91 GLY A CA 1
ATOM 692 C C . GLY A 1 91 ? -12.827 4.498 7.677 1.00 95.56 91 GLY A C 1
ATOM 693 O O . GLY A 1 91 ? -11.958 4.819 8.484 1.00 95.56 91 GLY A O 1
ATOM 694 N N . LEU A 1 92 ? -12.662 4.568 6.351 1.00 95.44 92 LEU A N 1
ATOM 695 C CA . LEU A 1 92 ? -11.474 5.130 5.699 1.00 95.44 92 LEU A CA 1
ATOM 696 C C . LEU A 1 92 ? -11.410 6.649 5.843 1.00 95.44 92 LEU A C 1
ATOM 698 O O . LEU A 1 92 ? -10.380 7.144 6.285 1.00 95.44 92 LEU A O 1
ATOM 702 N N . GLU A 1 93 ? -12.509 7.354 5.558 1.00 94.88 93 GLU A N 1
ATOM 703 C CA . GLU A 1 93 ? -12.610 8.817 5.696 1.00 94.88 93 GLU A CA 1
ATOM 704 C C . GLU A 1 93 ? -12.245 9.254 7.125 1.00 94.88 93 GLU A C 1
ATOM 706 O O . GLU A 1 93 ? -11.472 10.182 7.348 1.00 94.88 93 GLU A O 1
ATOM 711 N N . ALA A 1 94 ? -12.726 8.520 8.136 1.00 95.69 94 ALA A N 1
ATOM 712 C CA . ALA A 1 94 ? -12.402 8.791 9.537 1.00 95.69 94 ALA A CA 1
ATOM 713 C C . ALA A 1 94 ? -10.911 8.607 9.891 1.00 95.69 94 ALA A C 1
ATOM 715 O O . ALA A 1 94 ? -10.488 9.029 10.969 1.00 95.69 94 ALA A O 1
ATOM 716 N N . ALA A 1 95 ? -10.130 7.948 9.033 1.00 96.75 95 ALA A N 1
ATOM 717 C CA . ALA A 1 95 ? -8.713 7.677 9.239 1.00 96.75 95 ALA A CA 1
ATOM 718 C C . ALA A 1 95 ? -7.779 8.578 8.408 1.00 96.75 95 ALA A C 1
ATOM 720 O O . ALA A 1 95 ? -6.569 8.514 8.632 1.00 96.75 95 ALA A O 1
ATOM 721 N N . GLU A 1 96 ? -8.307 9.432 7.523 1.00 95.12 96 GLU A N 1
ATOM 722 C CA . GLU A 1 96 ? -7.524 10.323 6.646 1.00 95.12 96 GLU A CA 1
ATOM 723 C C . GLU A 1 96 ? -6.590 11.243 7.437 1.00 95.12 96 GLU A C 1
ATOM 725 O O . GLU A 1 96 ? -5.389 11.232 7.194 1.00 95.12 96 GLU A O 1
ATOM 730 N N . GLU A 1 97 ? -7.094 11.941 8.464 1.00 95.00 97 GLU A N 1
ATOM 731 C CA . GLU A 1 97 ? -6.274 12.839 9.301 1.00 95.00 97 GLU A CA 1
ATOM 732 C C . GLU A 1 97 ? -5.107 12.083 9.962 1.00 95.00 97 GLU A C 1
ATOM 734 O O . GLU A 1 97 ? -3.977 12.563 10.017 1.00 95.00 97 GLU A O 1
ATOM 739 N N . THR A 1 98 ? -5.348 10.847 10.420 1.00 96.44 98 THR A N 1
ATOM 740 C CA . THR A 1 98 ? -4.277 10.008 10.984 1.00 96.44 98 THR A CA 1
ATOM 741 C C . THR A 1 98 ? -3.274 9.581 9.914 1.00 96.44 98 THR A C 1
ATOM 743 O O . THR A 1 98 ? -2.083 9.472 10.206 1.00 96.44 98 THR A O 1
ATOM 746 N N . ALA A 1 99 ? -3.730 9.295 8.694 1.00 96.38 99 ALA A N 1
ATOM 747 C CA . ALA A 1 99 ? -2.848 8.947 7.592 1.00 96.38 99 ALA A CA 1
ATOM 748 C C . ALA A 1 99 ? -1.977 10.145 7.188 1.00 96.38 99 ALA A C 1
ATOM 750 O O . ALA A 1 99 ? -0.758 9.995 7.143 1.00 96.38 99 ALA A O 1
ATOM 751 N N . GLU A 1 100 ? -2.556 11.330 7.004 1.00 95.44 100 GLU A N 1
ATOM 752 C CA . GLU A 1 100 ? -1.838 12.570 6.676 1.00 95.44 100 GLU A CA 1
ATOM 753 C C . GLU A 1 100 ? -0.734 12.881 7.691 1.00 95.44 100 GLU A C 1
ATOM 755 O O . GLU A 1 100 ? 0.422 13.073 7.311 1.00 95.44 100 GLU A O 1
ATOM 760 N N . GLU A 1 101 ? -1.037 12.816 8.992 1.00 96.12 101 GLU A N 1
ATOM 761 C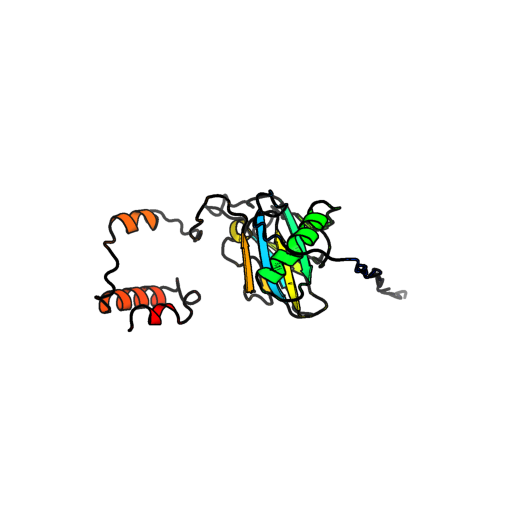 CA . GLU A 1 101 ? -0.032 13.011 10.045 1.00 96.12 101 GLU A CA 1
ATOM 762 C C . GLU A 1 101 ? 1.140 12.014 9.942 1.00 96.12 101 GLU A C 1
ATOM 764 O O . GLU A 1 101 ? 2.285 12.345 10.272 1.00 96.12 101 GLU A O 1
ATOM 769 N N . LEU A 1 102 ? 0.874 10.778 9.504 1.00 97.12 102 LEU A N 1
ATOM 770 C CA . LEU A 1 102 ? 1.899 9.749 9.315 1.00 97.12 102 LEU A CA 1
ATOM 771 C C . LEU A 1 102 ? 2.718 9.963 8.034 1.00 97.12 102 LEU A C 1
ATOM 773 O O . LEU A 1 102 ? 3.914 9.664 8.053 1.00 97.12 102 LEU A O 1
ATOM 777 N N . PHE A 1 103 ? 2.110 10.482 6.965 1.00 95.06 103 PHE A N 1
ATOM 778 C CA . PHE A 1 103 ? 2.792 10.868 5.722 1.00 95.06 103 PHE A CA 1
ATOM 779 C C . PHE A 1 103 ? 3.722 12.072 5.930 1.00 95.06 103 PHE A C 1
ATOM 781 O O . PHE A 1 103 ? 4.861 12.061 5.467 1.00 95.06 103 PHE A O 1
ATOM 788 N N . GLU A 1 104 ? 3.282 13.088 6.678 1.00 94.38 104 GLU A N 1
ATOM 789 C CA . GLU A 1 104 ? 4.088 14.281 6.987 1.00 94.38 104 GLU A CA 1
ATOM 790 C C . GLU A 1 104 ? 5.208 14.020 8.013 1.00 94.38 104 GLU A C 1
ATOM 792 O O . GLU A 1 104 ? 6.114 14.843 8.202 1.00 94.38 104 GLU A O 1
ATOM 797 N N . GLY A 1 105 ? 5.128 12.889 8.716 1.00 93.56 105 GLY A N 1
ATOM 798 C CA . GLY A 1 105 ? 6.049 12.492 9.770 1.00 93.56 105 GLY A CA 1
ATOM 799 C C . GLY A 1 105 ? 7.393 11.933 9.286 1.00 93.56 105 GLY A C 1
ATOM 800 O O . GLY A 1 105 ? 7.788 12.009 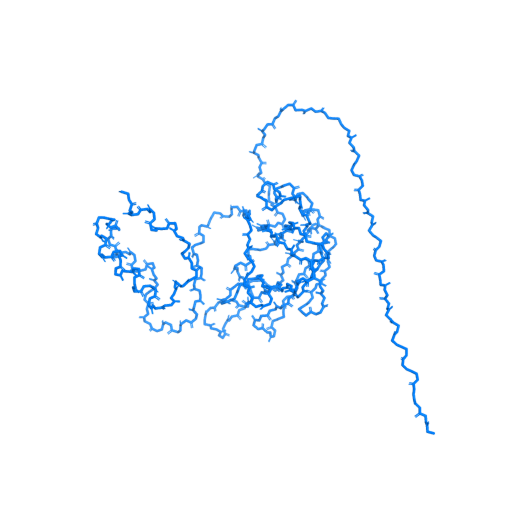8.125 1.00 93.56 105 GLY A O 1
ATOM 801 N N . ASP A 1 106 ? 8.135 11.337 10.225 1.00 94.25 106 ASP A N 1
ATOM 802 C CA . ASP A 1 106 ? 9.373 10.625 9.904 1.00 94.25 106 ASP A CA 1
ATOM 803 C C . ASP A 1 106 ? 9.052 9.281 9.228 1.00 94.25 106 ASP A C 1
ATOM 805 O O . ASP A 1 106 ? 8.527 8.362 9.864 1.00 94.25 106 ASP A O 1
ATOM 809 N N . LEU A 1 107 ? 9.440 9.143 7.960 1.00 94.62 107 LEU A N 1
ATOM 810 C CA . LEU A 1 107 ? 9.225 7.921 7.187 1.00 94.62 107 LEU A CA 1
ATOM 811 C C . LEU A 1 107 ? 10.299 6.863 7.463 1.00 94.62 107 LEU A C 1
ATOM 813 O O . LEU A 1 107 ? 11.508 7.124 7.439 1.00 94.62 107 LEU A O 1
ATOM 817 N N . ILE A 1 108 ? 9.859 5.623 7.662 1.00 94.25 108 ILE A N 1
ATOM 818 C CA . ILE A 1 108 ? 10.740 4.457 7.720 1.00 94.25 108 ILE A CA 1
ATOM 819 C C . ILE A 1 108 ? 10.976 3.963 6.295 1.00 94.25 108 ILE A C 1
ATOM 821 O O . ILE A 1 108 ? 10.060 3.482 5.636 1.00 94.25 108 ILE A O 1
ATOM 825 N N . VAL A 1 109 ? 12.222 4.032 5.828 1.00 94.38 109 VAL A N 1
ATOM 826 C CA . VAL A 1 109 ? 12.592 3.474 4.521 1.00 94.38 109 VAL A CA 1
ATOM 827 C C . VAL A 1 109 ? 12.612 1.950 4.598 1.00 94.38 109 VAL A C 1
ATOM 829 O O . VAL A 1 109 ? 13.332 1.376 5.422 1.00 94.38 109 VAL A O 1
ATOM 832 N N . VAL A 1 110 ? 11.847 1.307 3.719 1.00 93.94 110 VAL A N 1
ATOM 833 C CA . VAL A 1 110 ? 11.733 -0.148 3.606 1.00 93.94 110 VAL A CA 1
ATOM 834 C C . VAL A 1 110 ? 12.140 -0.567 2.196 1.00 93.94 110 VAL A C 1
ATOM 836 O O . VAL A 1 110 ? 11.603 -0.083 1.203 1.00 93.94 110 VAL A O 1
ATOM 839 N N . SER A 1 111 ? 13.106 -1.480 2.107 1.00 93.69 111 SER A N 1
ATOM 840 C CA . SER A 1 111 ? 13.518 -2.112 0.845 1.00 93.69 111 SER A CA 1
ATOM 841 C C . SER A 1 111 ? 12.852 -3.484 0.677 1.00 93.69 111 SER A C 1
ATOM 843 O O . SER A 1 111 ? 12.444 -4.075 1.684 1.00 93.69 111 SER A O 1
ATOM 845 N N . PRO A 1 112 ? 12.781 -4.036 -0.551 1.00 93.31 112 PRO A N 1
ATOM 846 C CA . PRO A 1 112 ? 12.099 -5.300 -0.799 1.00 93.31 112 PRO A CA 1
ATOM 847 C C . PRO A 1 112 ? 12.700 -6.450 0.020 1.00 93.31 112 PRO A C 1
ATOM 849 O O . PRO A 1 112 ? 13.906 -6.502 0.292 1.00 93.31 112 PRO A O 1
ATOM 852 N N . GLY A 1 113 ? 11.859 -7.403 0.416 1.00 85.25 113 GLY A N 1
ATOM 853 C CA . GLY A 1 113 ? 12.247 -8.546 1.241 1.00 85.25 113 GLY A CA 1
ATOM 854 C C . GLY A 1 113 ? 11.942 -8.366 2.732 1.00 85.25 113 GLY A C 1
ATOM 855 O O . GLY A 1 113 ? 10.828 -8.067 3.120 1.00 85.25 113 GLY A O 1
ATOM 856 N N . PHE A 1 114 ? 12.892 -8.662 3.622 1.00 57.84 114 PHE A N 1
ATOM 857 C CA . PHE A 1 114 ? 12.572 -9.079 5.004 1.00 57.84 114 PHE A CA 1
ATOM 858 C C . PHE A 1 114 ? 12.160 -7.979 6.001 1.00 57.84 114 PHE A C 1
ATOM 860 O O . PHE A 1 114 ? 11.980 -8.287 7.184 1.00 57.84 114 PHE A O 1
ATOM 867 N N . GLN A 1 115 ? 12.045 -6.716 5.589 1.00 68.50 115 GLN A N 1
ATOM 868 C CA . GLN A 1 115 ? 11.522 -5.667 6.466 1.00 68.50 115 GLN A CA 1
ATOM 869 C C . GLN A 1 115 ? 10.007 -5.588 6.315 1.00 68.50 115 GLN A C 1
ATOM 871 O O . GLN A 1 115 ? 9.497 -5.197 5.273 1.00 68.50 115 GLN A O 1
ATOM 876 N N . SER A 1 116 ? 9.295 -5.983 7.369 1.00 72.00 116 SER A N 1
ATOM 877 C CA . SER A 1 116 ? 7.838 -5.954 7.355 1.00 72.00 116 SER A CA 1
ATOM 878 C C . SER A 1 116 ? 7.296 -4.547 7.529 1.00 72.00 116 SER A C 1
ATOM 880 O O . SER A 1 116 ? 7.682 -3.835 8.459 1.00 72.00 116 SER A O 1
ATOM 882 N N . ILE A 1 117 ? 6.333 -4.213 6.676 1.00 84.81 117 ILE A N 1
ATOM 883 C CA . ILE A 1 117 ? 5.411 -3.093 6.855 1.00 84.81 117 ILE A CA 1
ATOM 884 C C . ILE A 1 117 ? 4.718 -3.256 8.217 1.00 84.81 117 ILE A C 1
ATOM 886 O O . ILE A 1 117 ? 4.326 -4.362 8.604 1.00 84.81 117 ILE A O 1
ATOM 890 N N . MET A 1 118 ? 4.591 -2.162 8.968 1.00 84.19 118 MET A N 1
ATOM 891 C CA . MET A 1 118 ? 3.933 -2.148 10.276 1.00 84.19 118 MET A CA 1
ATOM 892 C C . MET A 1 118 ? 2.757 -1.169 10.260 1.00 84.19 118 MET A C 1
ATOM 894 O O . MET A 1 118 ? 2.908 -0.074 9.726 1.00 84.19 118 MET A O 1
ATOM 898 N N . PRO A 1 119 ? 1.607 -1.512 10.870 1.00 90.12 119 PRO A N 1
ATOM 899 C CA . PRO A 1 119 ? 0.533 -0.544 11.037 1.00 90.12 119 PRO A CA 1
ATOM 900 C C . PRO A 1 119 ? 0.941 0.628 11.947 1.00 90.12 119 PRO A C 1
ATOM 902 O O . PRO A 1 119 ? 1.624 0.418 12.954 1.00 90.12 119 PRO A O 1
ATOM 905 N N . GLY A 1 120 ? 0.445 1.830 11.649 1.00 92.69 120 GLY A N 1
ATOM 906 C CA . GLY A 1 120 ? 0.563 3.034 12.477 1.00 92.69 120 GLY A CA 1
ATOM 907 C C . GLY A 1 120 ? 1.897 3.774 12.365 1.00 92.69 120 GLY A C 1
ATOM 908 O O . GLY A 1 120 ? 2.263 4.494 13.292 1.00 92.69 120 GLY A O 1
ATOM 909 N N . VAL A 1 121 ? 2.644 3.564 11.280 1.00 93.50 121 VAL A N 1
ATOM 910 C CA . VAL A 1 121 ? 3.876 4.300 10.960 1.00 93.50 121 VAL A CA 1
ATOM 911 C C . VAL A 1 121 ? 3.876 4.698 9.484 1.00 93.50 121 VAL A C 1
ATOM 913 O O . VAL A 1 121 ? 3.356 3.951 8.657 1.00 93.50 121 VAL A O 1
ATOM 916 N N . GLY A 1 122 ? 4.481 5.845 9.168 1.00 95.88 122 GLY A N 1
ATOM 917 C CA . GLY A 1 122 ? 4.785 6.248 7.795 1.00 95.88 122 GLY A CA 1
ATOM 918 C C . GLY A 1 122 ? 5.956 5.447 7.235 1.00 95.88 122 GLY A C 1
ATOM 919 O O . GLY A 1 122 ? 6.985 5.274 7.900 1.00 95.88 122 GLY A O 1
ATOM 920 N N . ILE A 1 123 ? 5.798 4.919 6.025 1.00 96.06 123 ILE A N 1
ATOM 921 C CA . ILE A 1 123 ? 6.795 4.089 5.348 1.00 96.06 123 ILE A CA 1
ATOM 922 C C . ILE A 1 123 ? 7.087 4.691 3.981 1.00 96.06 123 ILE A C 1
ATOM 924 O O . ILE A 1 123 ? 6.173 5.119 3.293 1.00 96.06 123 ILE A O 1
ATOM 928 N N . GLN A 1 124 ? 8.352 4.667 3.568 1.00 96.25 124 GLN A N 1
ATOM 929 C CA . GLN A 1 124 ? 8.716 4.841 2.165 1.00 96.25 124 GLN A CA 1
ATOM 930 C C . GLN A 1 124 ? 9.188 3.503 1.606 1.00 96.25 124 GLN A C 1
ATOM 932 O O . GLN A 1 124 ? 10.257 3.002 1.977 1.00 96.25 124 GLN A O 1
ATOM 937 N N . LEU A 1 125 ? 8.385 2.919 0.720 1.00 96.62 125 LEU A N 1
ATOM 938 C CA . LEU A 1 125 ? 8.760 1.739 -0.045 1.00 96.62 125 LEU A CA 1
ATOM 939 C C . LEU A 1 125 ? 9.756 2.176 -1.117 1.00 96.62 125 LEU A C 1
ATOM 941 O O . LEU A 1 125 ? 9.464 3.055 -1.916 1.00 96.62 125 LEU A O 1
ATOM 945 N N . THR A 1 126 ? 10.953 1.597 -1.122 1.00 96.50 126 THR A N 1
ATOM 946 C CA . THR A 1 126 ? 11.927 1.801 -2.204 1.00 96.50 126 THR A CA 1
ATOM 947 C C . THR A 1 126 ? 11.907 0.585 -3.109 1.00 96.50 126 THR A C 1
ATOM 949 O O . TH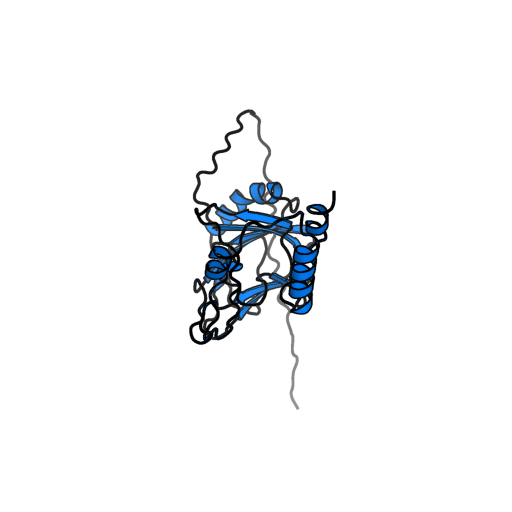R A 1 126 ? 12.124 -0.526 -2.621 1.00 96.50 126 THR A O 1
ATOM 952 N N . PHE A 1 127 ? 11.678 0.768 -4.405 1.00 97.06 127 PHE A N 1
ATOM 953 C CA . PHE A 1 127 ? 11.652 -0.347 -5.345 1.00 97.06 127 PHE A CA 1
ATOM 954 C C . PHE A 1 127 ? 13.061 -0.740 -5.797 1.00 97.06 127 PHE A C 1
ATOM 956 O O . PHE A 1 127 ? 13.980 0.079 -5.869 1.00 97.06 127 PHE A O 1
ATOM 963 N N . ASP A 1 128 ? 13.245 -2.029 -6.069 1.00 96.12 128 ASP A N 1
ATOM 964 C CA . ASP A 1 128 ? 14.488 -2.587 -6.590 1.00 96.12 128 ASP A CA 1
ATOM 965 C C . ASP A 1 128 ? 14.439 -2.613 -8.123 1.00 96.12 128 ASP A C 1
ATOM 967 O O . ASP A 1 128 ? 13.776 -3.453 -8.735 1.00 96.12 128 ASP A O 1
ATOM 971 N N . ASP A 1 129 ? 15.151 -1.670 -8.743 1.00 95.56 129 ASP A N 1
ATOM 972 C CA . ASP A 1 129 ? 15.224 -1.514 -10.200 1.00 95.56 129 ASP A CA 1
ATOM 973 C C . ASP A 1 129 ? 15.932 -2.691 -10.909 1.00 95.56 129 ASP A C 1
ATOM 975 O O . ASP A 1 129 ? 15.840 -2.831 -12.129 1.00 95.56 129 ASP A O 1
ATOM 979 N N . GLU A 1 130 ? 16.590 -3.596 -10.179 1.00 95.75 130 GLU A N 1
ATOM 980 C CA . GLU A 1 130 ? 17.221 -4.791 -10.757 1.00 95.75 130 GLU A CA 1
ATOM 981 C C . GLU A 1 130 ? 16.233 -5.955 -10.956 1.00 95.75 130 GLU A C 1
ATOM 983 O O . GLU A 1 130 ? 16.566 -6.947 -11.615 1.00 95.75 130 GLU A O 1
ATOM 988 N N . VAL A 1 131 ? 15.014 -5.853 -10.415 1.00 95.19 131 VAL A N 1
ATOM 989 C CA . VAL A 1 131 ? 13.955 -6.865 -10.544 1.00 95.19 131 VAL A CA 1
ATOM 990 C C . VAL A 1 131 ? 12.683 -6.272 -11.147 1.00 95.19 131 VAL A C 1
ATOM 992 O O . VAL A 1 131 ? 12.398 -5.085 -11.012 1.00 95.19 131 VAL A O 1
ATOM 995 N N . SER A 1 132 ? 11.899 -7.115 -11.825 1.00 95.56 132 SER A N 1
ATOM 996 C CA . SER A 1 132 ? 10.610 -6.724 -12.410 1.00 95.56 132 SER A CA 1
ATOM 997 C C . SER A 1 132 ? 9.520 -6.505 -11.365 1.00 95.56 132 SER A C 1
ATOM 999 O O . SER A 1 132 ? 8.556 -5.809 -11.652 1.00 95.56 132 SER A O 1
ATOM 1001 N N . THR A 1 133 ? 9.671 -7.100 -10.180 1.00 96.50 133 THR A N 1
ATOM 1002 C CA . THR A 1 133 ? 8.683 -7.051 -9.102 1.00 96.50 133 THR A CA 1
ATOM 1003 C C . THR A 1 133 ? 9.393 -6.890 -7.767 1.00 96.50 133 THR A C 1
ATOM 1005 O O . THR A 1 133 ? 10.192 -7.741 -7.365 1.00 96.50 133 THR A O 1
ATOM 1008 N N . SER A 1 134 ? 9.085 -5.805 -7.069 1.00 97.00 134 SER A N 1
ATOM 1009 C CA . SER A 1 134 ? 9.501 -5.551 -5.695 1.00 97.00 134 SER A CA 1
ATOM 1010 C C . SER A 1 134 ? 8.431 -6.067 -4.746 1.00 97.00 134 SER A C 1
ATOM 1012 O O . SER A 1 134 ? 7.268 -5.704 -4.878 1.00 97.00 134 SER A O 1
ATOM 1014 N N . MET A 1 135 ? 8.820 -6.900 -3.781 1.00 95.56 135 MET A N 1
ATOM 1015 C CA . MET A 1 135 ? 7.899 -7.526 -2.827 1.00 95.56 135 MET A CA 1
ATOM 1016 C C . MET A 1 135 ? 8.193 -7.085 -1.395 1.00 95.56 135 MET A C 1
ATOM 1018 O O . MET A 1 135 ? 9.339 -7.146 -0.936 1.00 95.56 135 MET A O 1
ATOM 1022 N N . PHE A 1 136 ? 7.140 -6.730 -0.668 1.00 96.12 136 PHE A N 1
ATOM 1023 C CA . PHE A 1 136 ? 7.164 -6.243 0.707 1.00 96.12 136 PHE A CA 1
ATOM 1024 C C . PHE A 1 136 ? 6.228 -7.102 1.576 1.00 96.12 136 PHE A C 1
ATOM 1026 O O . PHE A 1 136 ? 5.052 -6.783 1.758 1.00 96.12 136 PHE A O 1
ATOM 1033 N N . PRO A 1 137 ? 6.726 -8.231 2.110 1.00 93.56 137 PRO A N 1
ATOM 1034 C CA . PRO A 1 137 ? 5.970 -9.104 2.992 1.00 93.56 137 PRO A CA 1
ATOM 1035 C C . PRO A 1 137 ? 5.634 -8.434 4.323 1.00 93.56 137 PRO A C 1
ATOM 1037 O O . PRO A 1 137 ? 6.502 -7.874 5.000 1.00 93.56 137 PRO A O 1
ATOM 1040 N N . PHE A 1 138 ? 4.396 -8.588 4.771 1.00 92.31 138 PHE A N 1
ATOM 1041 C CA . PHE A 1 138 ? 3.944 -8.093 6.060 1.00 92.31 138 PHE A CA 1
ATOM 1042 C C . PHE A 1 138 ? 2.881 -8.996 6.672 1.00 92.31 138 PHE A C 1
ATOM 1044 O O . PHE A 1 138 ? 2.182 -9.736 5.989 1.00 92.31 138 PHE A O 1
ATOM 1051 N N . ASN A 1 139 ? 2.752 -8.907 7.995 1.00 89.44 139 ASN A N 1
ATOM 1052 C CA . ASN A 1 139 ? 1.736 -9.630 8.743 1.00 89.44 139 ASN A CA 1
ATOM 1053 C C . ASN A 1 139 ? 1.055 -8.662 9.707 1.00 89.44 139 ASN A C 1
ATOM 1055 O O . ASN A 1 139 ? 1.724 -7.891 10.401 1.00 89.44 139 ASN A O 1
ATOM 1059 N N . VAL A 1 140 ? -0.261 -8.785 9.853 1.00 91.12 140 VAL A N 1
ATOM 1060 C CA . VAL A 1 140 ? -0.981 -8.143 10.955 1.00 91.12 140 VAL A CA 1
ATOM 1061 C C . VAL A 1 140 ? -0.998 -9.058 12.179 1.00 91.12 140 VAL A C 1
ATOM 1063 O O . VAL A 1 140 ? -1.100 -10.284 12.083 1.00 91.12 140 VAL A O 1
ATOM 1066 N N . THR A 1 141 ? -0.871 -8.469 13.368 1.00 91.38 141 THR A N 1
ATOM 1067 C CA . THR A 1 141 ? -0.886 -9.220 14.639 1.00 91.38 141 THR A CA 1
ATOM 1068 C C . THR A 1 141 ? -2.298 -9.433 15.185 1.00 91.38 141 THR A C 1
ATOM 1070 O O . THR A 1 141 ? -2.507 -10.294 16.042 1.00 91.38 141 THR A O 1
ATOM 1073 N N . LYS A 1 142 ? -3.275 -8.674 14.680 1.00 94.88 142 LYS A N 1
ATOM 1074 C CA . LYS A 1 142 ? -4.687 -8.722 15.060 1.00 94.88 142 LYS A CA 1
ATOM 1075 C C . LYS A 1 142 ? -5.527 -8.770 13.783 1.00 94.88 142 LYS A C 1
ATOM 1077 O O . LYS A 1 142 ? -5.249 -8.024 12.859 1.00 94.88 142 LYS A O 1
ATOM 1082 N N . SER A 1 143 ? -6.535 -9.640 13.735 1.00 97.62 143 SER A N 1
ATOM 1083 C CA . SER A 1 143 ? -7.510 -9.610 12.640 1.00 97.62 143 SER A CA 1
ATOM 1084 C C . SER A 1 143 ? -8.422 -8.393 12.786 1.00 97.62 143 SER A C 1
ATOM 1086 O O . SER A 1 143 ? -8.819 -8.064 13.911 1.00 97.62 143 SER A O 1
ATOM 1088 N N . GLY A 1 144 ? -8.802 -7.773 11.677 1.00 97.81 144 GLY A N 1
ATOM 1089 C CA . GLY A 1 144 ? -9.722 -6.641 11.663 1.00 97.81 144 GLY A CA 1
ATOM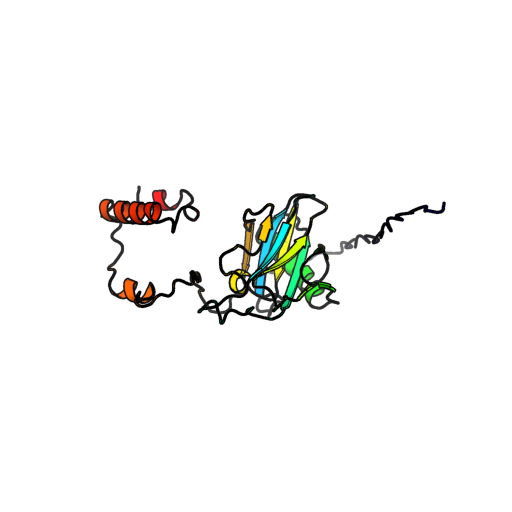 1090 C C . GLY A 1 144 ? -9.650 -5.847 10.366 1.00 97.81 144 GLY A C 1
ATOM 1091 O O . GLY A 1 144 ? -8.954 -6.245 9.435 1.00 97.81 144 GLY A O 1
ATOM 1092 N N . ALA A 1 145 ? -10.361 -4.725 10.352 1.00 98.38 145 ALA A N 1
ATOM 1093 C CA . ALA A 1 145 ? -10.309 -3.768 9.263 1.00 98.38 145 ALA A CA 1
ATOM 1094 C C . ALA A 1 145 ? -9.015 -2.945 9.341 1.00 98.38 145 ALA A C 1
ATOM 1096 O O . ALA A 1 145 ? -8.614 -2.498 10.421 1.00 98.38 145 ALA A O 1
ATOM 1097 N N . TYR A 1 146 ? -8.374 -2.755 8.196 1.00 98.44 146 TYR A N 1
ATOM 1098 C CA . TYR A 1 146 ? -7.189 -1.923 8.025 1.00 98.44 146 TYR A CA 1
ATOM 1099 C C . TYR A 1 146 ? -7.375 -1.030 6.804 1.00 98.44 146 TYR A C 1
ATOM 1101 O O . TYR A 1 146 ? -7.840 -1.510 5.777 1.00 98.44 146 TYR A O 1
ATOM 1109 N N . GLY A 1 147 ? -7.011 0.241 6.924 1.00 98.12 147 GLY A N 1
ATOM 1110 C CA . GLY A 1 147 ? -6.917 1.180 5.815 1.00 98.12 147 GLY A CA 1
ATOM 1111 C C . GLY A 1 147 ? -5.475 1.247 5.343 1.00 98.12 147 GLY A C 1
ATOM 1112 O O . GLY A 1 147 ? -4.571 1.309 6.178 1.00 98.12 147 GLY A O 1
ATOM 1113 N N . ILE A 1 148 ? -5.266 1.202 4.036 1.00 98.25 148 ILE A N 1
ATOM 1114 C CA . ILE A 1 148 ? -3.986 1.439 3.374 1.00 98.25 148 ILE A CA 1
ATOM 1115 C C . ILE A 1 148 ? -4.128 2.732 2.574 1.00 98.25 148 ILE A C 1
ATOM 1117 O O . ILE A 1 148 ? -5.092 2.873 1.831 1.00 98.25 148 ILE A O 1
ATOM 1121 N N . PHE A 1 149 ? -3.177 3.644 2.749 1.00 97.75 149 PHE A N 1
ATOM 1122 C CA . PHE A 1 149 ? -3.114 4.967 2.128 1.00 97.75 149 PHE A CA 1
ATOM 1123 C C . PHE A 1 149 ? -1.773 5.093 1.406 1.00 97.75 149 PHE A C 1
ATOM 1125 O O . PHE A 1 149 ? -0.740 4.721 1.983 1.00 97.75 149 PHE A O 1
ATOM 1132 N N . LEU A 1 150 ? -1.783 5.583 0.167 1.00 97.06 150 LEU A N 1
ATOM 1133 C CA . LEU A 1 150 ? -0.633 5.557 -0.737 1.00 97.06 150 LEU A CA 1
ATOM 1134 C C . LEU A 1 150 ? -0.407 6.899 -1.424 1.00 97.06 150 LEU A C 1
ATOM 1136 O O . LEU A 1 150 ? -1.355 7.553 -1.843 1.00 97.06 150 LEU A O 1
ATOM 1140 N N . GLU A 1 151 ? 0.866 7.256 -1.593 1.00 95.38 151 GLU A N 1
ATOM 1141 C CA . GLU A 1 151 ? 1.269 8.433 -2.378 1.00 95.38 151 GLU A CA 1
ATOM 1142 C C . GLU A 1 151 ? 0.761 8.370 -3.819 1.00 95.38 151 GLU A C 1
ATOM 1144 O O . GLU A 1 151 ? 0.413 9.405 -4.360 1.00 95.38 151 GLU A O 1
ATOM 1149 N N . HIS A 1 152 ? 0.686 7.169 -4.399 1.00 94.69 152 HIS A N 1
ATOM 1150 C CA . HIS A 1 152 ? 0.278 6.937 -5.783 1.00 94.69 152 HIS A CA 1
ATOM 1151 C C . HIS A 1 152 ? -0.838 5.896 -5.882 1.00 94.69 152 HIS A C 1
ATOM 1153 O O . HIS A 1 152 ? -0.985 5.044 -4.996 1.00 94.69 152 HIS A O 1
ATOM 1159 N N . ASP A 1 153 ? -1.583 5.910 -6.991 1.00 93.50 153 ASP A N 1
ATOM 1160 C CA . ASP A 1 153 ? -2.512 4.827 -7.324 1.00 93.50 153 ASP A CA 1
ATOM 1161 C C . ASP A 1 153 ? -1.724 3.517 -7.554 1.00 93.50 153 ASP A C 1
ATOM 1163 O O . ASP A 1 153 ? -0.836 3.445 -8.411 1.00 93.50 153 ASP A O 1
ATOM 1167 N N . PRO A 1 154 ? -2.027 2.435 -6.815 1.00 95.12 154 PRO A N 1
ATOM 1168 C CA . PRO A 1 154 ? -1.245 1.209 -6.891 1.00 95.12 154 PRO A CA 1
ATOM 1169 C C . PRO A 1 154 ? -1.347 0.503 -8.252 1.00 95.12 154 PRO A C 1
ATOM 1171 O O . PRO A 1 154 ? -0.459 -0.285 -8.584 1.00 95.12 154 PRO A O 1
ATOM 1174 N N . SER A 1 155 ? -2.367 0.802 -9.065 1.00 90.81 155 SER A N 1
ATOM 1175 C CA . SER A 1 155 ? -2.510 0.259 -10.422 1.00 90.81 155 SER A CA 1
ATOM 1176 C C . SER A 1 155 ? -1.423 0.743 -11.388 1.00 90.81 155 SER A C 1
ATOM 1178 O O . SER A 1 155 ? -1.116 0.056 -12.363 1.00 90.81 155 SER A O 1
ATOM 1180 N N . GLU A 1 156 ? -0.751 1.864 -11.099 1.00 92.75 156 GLU A N 1
ATOM 1181 C CA . GLU A 1 156 ? 0.420 2.325 -11.862 1.00 92.75 156 GLU A CA 1
ATOM 1182 C C . GLU A 1 156 ? 1.616 1.362 -11.756 1.00 92.75 156 GLU A C 1
ATOM 1184 O O . GLU A 1 156 ? 2.533 1.377 -12.591 1.00 92.75 156 GLU A O 1
ATOM 1189 N N . PHE A 1 157 ? 1.579 0.493 -10.745 1.00 96.25 157 PHE A N 1
ATOM 1190 C CA . PHE A 1 157 ? 2.574 -0.522 -10.431 1.00 96.25 157 PHE A CA 1
ATOM 1191 C C . PHE A 1 157 ? 2.061 -1.950 -10.672 1.00 96.25 157 PHE A C 1
ATOM 1193 O O . PHE A 1 157 ? 2.684 -2.902 -10.204 1.00 96.25 157 PHE A O 1
ATOM 1200 N N . GLU A 1 158 ? 0.962 -2.131 -11.407 1.00 93.38 158 GLU A N 1
ATOM 1201 C CA . GLU A 1 158 ? 0.447 -3.446 -11.798 1.00 93.38 158 GLU A CA 1
ATOM 1202 C C . GLU A 1 158 ? 0.714 -3.713 -13.281 1.00 93.38 158 GLU A C 1
ATOM 1204 O O . GLU A 1 158 ? 0.316 -2.958 -14.171 1.00 93.38 158 GLU A O 1
ATOM 1209 N N . PHE A 1 159 ? 1.400 -4.816 -13.564 1.00 91.31 159 PHE A N 1
ATOM 1210 C CA . PHE A 1 159 ? 1.608 -5.299 -14.922 1.00 91.31 159 PHE A CA 1
ATOM 1211 C C . PHE A 1 159 ? 0.694 -6.487 -15.235 1.00 91.31 159 PHE A C 1
ATOM 1213 O O . PH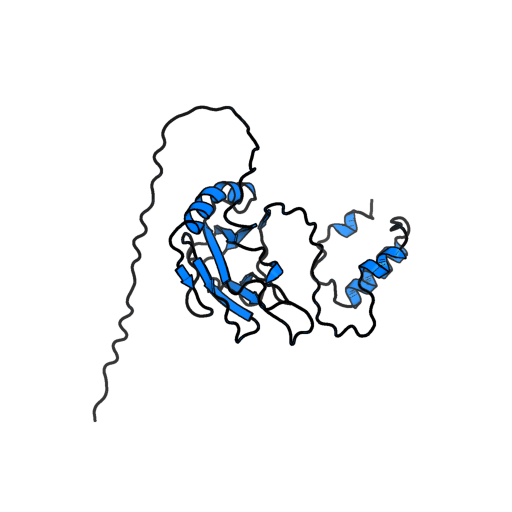E A 1 159 ? -0.094 -6.427 -16.179 1.00 91.31 159 PHE A O 1
ATOM 1220 N N . ASP A 1 160 ? 0.798 -7.557 -14.450 1.00 90.75 160 ASP A N 1
ATOM 1221 C CA . ASP A 1 160 ? 0.032 -8.795 -14.626 1.00 90.75 160 ASP A CA 1
ATOM 1222 C C . ASP A 1 160 ? -0.370 -9.486 -13.312 1.00 90.75 160 ASP A C 1
ATOM 1224 O O . ASP A 1 160 ? -1.074 -10.496 -13.351 1.00 90.75 160 ASP A O 1
ATOM 1228 N N . GLU A 1 161 ? 0.031 -8.944 -12.161 1.00 91.38 161 GLU A N 1
ATOM 1229 C CA . GLU A 1 161 ? -0.325 -9.444 -10.833 1.00 91.38 161 GLU A CA 1
ATOM 1230 C C . GLU A 1 161 ? -0.843 -8.305 -9.947 1.00 91.38 161 GLU A C 1
ATOM 1232 O O . GLU A 1 161 ? -0.377 -7.170 -10.057 1.00 91.38 161 GLU A O 1
ATOM 1237 N N . HIS A 1 162 ? -1.764 -8.626 -9.034 1.00 95.25 162 HIS A N 1
ATOM 1238 C CA . HIS A 1 162 ? -2.366 -7.641 -8.139 1.00 95.25 162 HIS A CA 1
ATOM 1239 C C . HIS A 1 162 ? -1.364 -7.088 -7.110 1.00 95.25 162 HIS A C 1
ATOM 1241 O O . HIS A 1 162 ? -0.454 -7.796 -6.662 1.00 95.25 162 HIS A O 1
ATOM 1247 N N . TYR A 1 163 ? -1.536 -5.833 -6.690 1.00 95.56 163 TYR A N 1
ATOM 1248 C CA . TYR A 1 163 ? -0.641 -5.154 -5.744 1.00 95.56 163 TYR A CA 1
ATOM 1249 C C . TYR A 1 163 ? -0.664 -5.749 -4.327 1.00 95.56 163 TYR A C 1
ATOM 1251 O O . TYR A 1 163 ? 0.327 -5.637 -3.601 1.00 95.56 163 TYR A O 1
ATOM 1259 N N . LEU A 1 164 ? -1.756 -6.398 -3.906 1.00 97.38 164 LEU A N 1
ATOM 1260 C CA . LEU A 1 164 ? -1.856 -7.047 -2.598 1.00 97.38 164 LEU A CA 1
ATOM 1261 C C . LEU A 1 164 ? -2.265 -8.508 -2.747 1.00 97.38 164 LEU A C 1
ATOM 1263 O O . LEU A 1 164 ? -3.370 -8.827 -3.177 1.00 97.38 164 LEU A O 1
ATOM 1267 N N . VAL A 1 165 ? -1.390 -9.400 -2.292 1.00 96.12 165 VAL A N 1
ATOM 1268 C CA . VAL A 1 165 ? -1.615 -10.845 -2.368 1.00 96.12 165 VAL A CA 1
ATOM 1269 C C . VAL A 1 165 ? -1.400 -11.524 -1.020 1.00 96.12 165 VAL A C 1
ATOM 1271 O O . VAL A 1 165 ? -0.637 -11.060 -0.165 1.00 96.12 165 VAL A O 1
ATOM 1274 N N . SER A 1 166 ? -2.047 -12.671 -0.826 1.00 96.12 166 SER A N 1
ATOM 1275 C CA . SER A 1 166 ? -1.788 -13.581 0.288 1.00 96.12 166 SER A CA 1
ATOM 1276 C C . SER A 1 166 ? -1.801 -15.023 -0.196 1.00 96.12 166 SER A C 1
ATOM 1278 O O . SER A 1 166 ? -2.731 -15.449 -0.868 1.00 96.12 166 SER A O 1
ATOM 1280 N N . ASP A 1 167 ? -0.733 -15.770 0.097 1.00 92.94 167 ASP A N 1
ATOM 1281 C CA . ASP A 1 167 ? -0.536 -17.145 -0.396 1.00 92.94 167 ASP A CA 1
ATOM 1282 C C . ASP A 1 167 ? -0.697 -17.306 -1.931 1.00 92.94 167 ASP A C 1
ATOM 1284 O O . ASP A 1 167 ? -0.979 -18.396 -2.431 1.00 92.94 167 ASP A O 1
ATOM 1288 N N . GLY A 1 168 ? -0.438 -16.230 -2.686 1.00 89.56 168 GLY A N 1
ATOM 1289 C CA . GLY A 1 168 ? -0.548 -16.188 -4.148 1.00 89.56 168 GLY A CA 1
ATOM 1290 C C . GLY A 1 168 ? -1.962 -15.942 -4.680 1.00 89.56 168 GLY A C 1
ATOM 1291 O O . GLY A 1 168 ? -2.175 -16.105 -5.877 1.00 89.56 168 GLY A O 1
ATOM 1292 N N . GLU A 1 169 ? -2.912 -15.590 -3.813 1.00 94.56 169 GLU A N 1
ATOM 1293 C CA . GLU A 1 169 ? -4.257 -15.142 -4.185 1.00 94.56 169 GLU A CA 1
ATOM 1294 C C . GLU A 1 169 ? -4.399 -13.632 -3.951 1.00 94.56 169 GLU A C 1
ATOM 1296 O O . GLU A 1 169 ? -3.850 -13.101 -2.979 1.00 94.56 169 GLU A O 1
ATOM 1301 N N . ASP A 1 170 ? -5.152 -12.964 -4.823 1.00 96.19 170 ASP A N 1
ATOM 1302 C CA . ASP A 1 170 ? -5.446 -11.534 -4.722 1.00 96.19 170 ASP A CA 1
ATOM 1303 C C . ASP A 1 170 ? -6.270 -11.234 -3.462 1.00 96.19 170 ASP A C 1
ATOM 1305 O O . ASP A 1 170 ? -7.194 -11.970 -3.093 1.00 96.19 170 ASP A O 1
ATOM 1309 N N . VAL A 1 171 ? -5.930 -10.141 -2.782 1.00 96.56 171 VAL A N 1
ATOM 1310 C CA . VAL A 1 171 ? -6.662 -9.644 -1.615 1.00 96.56 171 VAL A CA 1
ATOM 1311 C C . VAL A 1 171 ? -7.358 -8.350 -2.003 1.00 96.56 171 VAL A C 1
ATOM 1313 O O . VAL A 1 171 ? -6.759 -7.282 -1.998 1.00 96.56 171 VAL A O 1
ATOM 1316 N N . GLU A 1 172 ? -8.647 -8.470 -2.292 1.00 92.12 172 GLU A N 1
ATOM 1317 C CA . GLU A 1 172 ? -9.476 -7.363 -2.764 1.00 92.12 172 GLU A CA 1
ATOM 1318 C C . GLU A 1 172 ? -9.829 -6.361 -1.660 1.00 92.12 172 GLU A C 1
ATOM 1320 O O . GLU A 1 172 ? -10.084 -6.727 -0.503 1.00 92.12 172 GLU A O 1
ATOM 1325 N N . ALA A 1 173 ? -9.917 -5.089 -2.046 1.00 95.88 173 ALA A N 1
ATOM 1326 C CA . ALA A 1 173 ? -10.399 -4.022 -1.181 1.00 95.88 173 ALA A CA 1
ATOM 1327 C C . ALA A 1 173 ? -11.904 -4.161 -0.879 1.00 95.88 173 ALA A C 1
ATOM 1329 O O . ALA A 1 173 ? -12.703 -4.609 -1.704 1.00 95.88 173 ALA A O 1
ATOM 1330 N N . VAL A 1 174 ? -12.309 -3.725 0.314 1.00 96.12 174 VAL A N 1
ATOM 1331 C CA . VAL A 1 174 ? -13.714 -3.658 0.745 1.00 96.12 174 VAL A CA 1
ATOM 1332 C C . VAL A 1 174 ? -14.343 -2.314 0.361 1.00 96.12 174 VAL A C 1
ATOM 1334 O O . VAL A 1 174 ? -15.494 -2.277 -0.076 1.00 96.12 174 VAL A O 1
ATOM 1337 N N . ALA A 1 175 ? -13.596 -1.220 0.509 1.00 93.94 175 ALA A N 1
ATOM 1338 C CA . ALA A 1 175 ? -13.958 0.129 0.083 1.00 93.94 175 ALA A CA 1
ATOM 1339 C C . ALA A 1 175 ? -12.721 0.864 -0.457 1.00 93.94 175 ALA A C 1
ATOM 1341 O O . ALA A 1 175 ? -11.597 0.522 -0.089 1.00 93.94 175 ALA A O 1
ATOM 1342 N N . LEU A 1 176 ? -12.949 1.857 -1.320 1.00 92.69 176 LEU A N 1
ATOM 1343 C CA . LEU A 1 176 ? -11.926 2.663 -1.993 1.00 92.69 176 LEU A CA 1
ATOM 1344 C C . LEU A 1 176 ? -12.283 4.148 -1.876 1.00 92.69 176 LEU A C 1
ATOM 1346 O O . LEU A 1 176 ? -13.462 4.494 -1.994 1.00 92.69 176 LEU A O 1
ATOM 1350 N N . LEU A 1 177 ? -11.272 4.992 -1.701 1.00 87.31 177 LEU A N 1
ATOM 1351 C CA . LEU A 1 177 ? -11.321 6.442 -1.860 1.00 87.31 177 LEU A CA 1
ATOM 1352 C C . LEU A 1 177 ? -10.229 6.834 -2.860 1.00 87.31 177 LEU A C 1
ATOM 1354 O O . LEU A 1 177 ? -9.112 6.320 -2.799 1.00 87.31 177 LEU A O 1
ATOM 1358 N N . PHE A 1 178 ? -10.573 7.729 -3.777 1.00 76.94 178 PHE A N 1
ATOM 1359 C CA . PHE A 1 178 ? -9.658 8.280 -4.770 1.00 76.94 178 PHE A CA 1
ATOM 1360 C C . PHE A 1 178 ? -9.697 9.795 -4.636 1.00 76.94 178 PHE A C 1
ATOM 1362 O O . PHE A 1 178 ? -10.793 10.356 -4.519 1.00 76.94 178 PHE A O 1
ATOM 1369 N N . GLU A 1 179 ? -8.545 10.454 -4.693 1.00 62.50 179 GLU A N 1
ATOM 1370 C CA . GLU A 1 179 ? -8.547 11.877 -5.003 1.00 62.50 179 GLU A CA 1
ATOM 1371 C C . GLU A 1 179 ? -8.896 12.022 -6.490 1.00 62.50 179 GLU A C 1
ATOM 1373 O O . GLU A 1 179 ? -8.254 11.423 -7.353 1.00 62.50 179 GLU A O 1
ATOM 1378 N N . GLU A 1 180 ? -9.986 12.729 -6.808 1.00 42.97 180 GLU A N 1
ATOM 1379 C CA . GLU A 1 180 ? -10.387 12.928 -8.202 1.00 42.97 180 GLU A CA 1
ATOM 1380 C C . GLU A 1 180 ? -9.398 13.865 -8.917 1.00 42.97 180 GLU A C 1
ATOM 1382 O O . GLU A 1 180 ? -9.644 15.060 -9.081 1.00 42.97 180 GLU A O 1
ATOM 1387 N N . GLU A 1 181 ? -8.298 13.317 -9.427 1.00 39.91 181 GLU A N 1
ATOM 1388 C CA . GLU A 1 181 ? -7.673 13.848 -10.633 1.00 39.91 181 GLU A CA 1
ATOM 1389 C C . GLU A 1 181 ? -8.659 13.603 -11.793 1.00 39.91 181 GLU A C 1
ATOM 1391 O O . GLU A 1 181 ? -9.086 12.476 -12.044 1.00 39.91 181 GLU A O 1
ATOM 1396 N N . ASP A 1 182 ? -9.079 14.670 -12.482 1.00 36.69 182 ASP A N 1
ATOM 1397 C CA . ASP A 1 182 ? -9.967 14.656 -13.656 1.00 36.69 182 ASP A CA 1
ATOM 1398 C C . ASP A 1 182 ? -9.440 13.692 -14.743 1.00 36.69 182 ASP A C 1
ATOM 1400 O O . ASP A 1 182 ? -8.700 14.073 -15.652 1.00 36.69 182 ASP A O 1
ATOM 1404 N N . GLY A 1 183 ? -9.802 12.411 -14.640 1.00 34.94 183 GLY A N 1
ATOM 1405 C CA . GLY A 1 183 ? -9.222 11.356 -15.460 1.00 34.94 183 GLY A CA 1
ATOM 1406 C C . GLY A 1 183 ? -9.893 10.009 -15.228 1.00 34.94 183 GLY A C 1
ATOM 1407 O O . GLY A 1 183 ? -9.470 9.209 -14.407 1.00 34.94 183 GLY A O 1
ATOM 1408 N N . HIS A 1 184 ? -10.939 9.719 -16.000 1.00 36.34 184 HIS A N 1
ATOM 1409 C CA . HIS A 1 184 ? -11.552 8.391 -16.048 1.00 36.34 184 HIS A CA 1
ATOM 1410 C C . HIS A 1 184 ? -10.552 7.370 -16.628 1.00 36.34 184 HIS A C 1
ATOM 1412 O O . HIS A 1 184 ? -10.518 7.152 -17.845 1.00 36.34 184 HIS A O 1
ATOM 1418 N N . SER A 1 185 ? -9.740 6.739 -15.779 1.00 42.84 185 SER A N 1
ATOM 1419 C CA . SER A 1 185 ? -8.819 5.677 -16.187 1.00 42.84 185 SER A CA 1
ATOM 1420 C C . SER A 1 185 ? -9.579 4.373 -16.413 1.00 42.84 185 SER A C 1
ATOM 1422 O O . SER A 1 185 ? -9.920 3.618 -15.506 1.00 42.84 185 SER A O 1
ATOM 1424 N N . HIS A 1 186 ? -9.879 4.110 -17.682 1.00 45.72 186 HIS A N 1
ATOM 1425 C CA . HIS A 1 186 ? -10.349 2.813 -18.141 1.00 45.72 186 HIS A CA 1
ATOM 1426 C C . HIS A 1 186 ? -9.161 1.849 -18.237 1.00 45.72 186 HIS A C 1
ATOM 1428 O O . HIS A 1 186 ? -8.388 1.942 -19.184 1.00 45.72 186 HIS A O 1
ATOM 1434 N N . GLY A 1 187 ? -9.072 0.931 -17.268 1.00 34.19 187 GLY A N 1
ATOM 1435 C CA . GLY A 1 187 ? -8.322 -0.331 -17.271 1.00 34.19 187 GLY A CA 1
ATOM 1436 C C . GLY A 1 187 ? -7.148 -0.446 -18.244 1.00 34.19 187 GLY A C 1
ATOM 1437 O O . GLY A 1 187 ? -7.329 -0.719 -19.433 1.00 34.19 187 GLY A O 1
ATOM 1438 N N . HIS A 1 188 ? -5.931 -0.368 -17.714 1.00 39.47 188 HIS A N 1
ATOM 1439 C CA . HIS A 1 188 ? -4.743 -0.786 -18.439 1.00 39.47 188 HIS A CA 1
ATOM 1440 C C . HIS A 1 188 ? -4.686 -2.314 -18.499 1.00 39.47 188 HIS A C 1
ATOM 1442 O O . HIS A 1 188 ? -4.009 -2.961 -17.711 1.00 39.47 188 HIS A O 1
ATOM 1448 N N . THR A 1 189 ? -5.342 -2.917 -19.494 1.00 40.81 189 THR A N 1
ATOM 1449 C CA . THR A 1 189 ? -4.880 -4.223 -19.977 1.00 40.81 189 THR A CA 1
ATOM 1450 C C . THR A 1 189 ? -3.566 -3.990 -20.713 1.00 40.81 189 THR A C 1
ATOM 1452 O O . THR A 1 189 ? -3.531 -3.933 -21.945 1.00 40.81 189 THR A O 1
ATOM 1455 N N . THR A 1 190 ? -2.472 -3.825 -19.976 1.00 45.69 190 THR A N 1
ATOM 1456 C CA . THR A 1 190 ? -1.135 -3.916 -20.557 1.00 45.69 190 THR A CA 1
ATOM 1457 C C . THR A 1 190 ? -0.771 -5.392 -20.665 1.00 45.69 190 THR A C 1
ATOM 1459 O O . THR A 1 190 ? 0.252 -5.833 -20.163 1.00 45.69 190 THR A O 1
ATOM 1462 N N . GLU A 1 191 ? -1.592 -6.184 -21.369 1.00 45.16 191 GLU A N 1
ATOM 1463 C CA . GLU A 1 191 ? -1.030 -7.396 -21.948 1.00 45.16 191 GLU A CA 1
ATOM 1464 C C . GLU A 1 191 ? 0.038 -6.914 -22.937 1.00 45.16 191 GLU A C 1
ATOM 1466 O O . GLU A 1 191 ? -0.278 -6.319 -23.973 1.00 45.16 191 GLU A O 1
ATOM 1471 N N . CYS A 1 192 ? 1.313 -7.169 -22.632 1.00 47.16 192 CYS A N 1
ATOM 1472 C CA . CYS A 1 192 ? 2.399 -7.118 -23.607 1.00 47.16 192 CYS A CA 1
ATOM 1473 C C . CYS A 1 192 ? 2.207 -8.219 -24.659 1.00 47.16 192 CYS A C 1
ATOM 1475 O O . CYS A 1 192 ? 3.045 -9.104 -24.833 1.00 47.16 192 CYS A O 1
ATOM 1477 N N . VAL A 1 193 ? 1.100 -8.193 -25.394 1.00 45.56 193 VAL A N 1
ATOM 1478 C CA . VAL A 1 193 ? 1.071 -8.832 -26.694 1.00 45.56 193 VAL A CA 1
ATOM 1479 C C . VAL A 1 193 ? 1.935 -7.943 -27.579 1.00 45.56 193 VAL A C 1
ATOM 1481 O O . VAL A 1 193 ? 1.680 -6.745 -27.695 1.00 45.56 193 VAL A O 1
ATOM 1484 N N . GLU A 1 194 ? 2.967 -8.508 -28.209 1.00 44.34 194 GLU A N 1
ATOM 1485 C CA . GLU A 1 194 ? 3.585 -7.892 -29.384 1.00 44.34 194 GLU A CA 1
ATOM 1486 C C . GLU A 1 194 ? 2.499 -7.757 -30.466 1.00 44.34 194 GLU A C 1
ATOM 1488 O O . GLU A 1 194 ? 2.365 -8.591 -31.365 1.00 44.34 194 GLU A O 1
ATOM 1493 N N . LEU A 1 195 ? 1.658 -6.724 -30.357 1.00 44.25 195 LEU A N 1
ATOM 1494 C CA . LEU A 1 195 ? 0.608 -6.392 -31.307 1.00 44.25 195 LEU A CA 1
ATOM 1495 C C . LEU A 1 195 ? 1.265 -5.746 -32.520 1.00 44.25 195 LEU A C 1
ATOM 1497 O O . LEU A 1 195 ? 1.093 -4.567 -32.819 1.00 44.25 195 LEU A O 1
ATOM 1501 N N . THR A 1 196 ? 2.007 -6.556 -33.266 1.00 43.06 196 THR A N 1
ATOM 1502 C CA . THR A 1 196 ? 2.068 -6.338 -34.703 1.00 43.06 196 THR A CA 1
ATOM 1503 C C . THR A 1 196 ? 0.652 -6.609 -35.234 1.00 43.06 196 THR A C 1
ATOM 1505 O O . THR A 1 196 ? 0.215 -7.750 -35.332 1.00 43.06 196 THR A O 1
ATOM 1508 N N . ASP A 1 197 ? -0.096 -5.532 -35.490 1.00 45.00 197 ASP A N 1
ATOM 1509 C CA . ASP A 1 197 ? -1.375 -5.494 -36.224 1.00 45.00 197 ASP A CA 1
ATOM 1510 C C . ASP A 1 197 ? -2.700 -5.809 -35.495 1.00 45.00 197 ASP A C 1
ATOM 1512 O O . ASP A 1 197 ? -3.620 -6.352 -36.116 1.00 45.00 197 ASP A O 1
ATOM 1516 N N . ARG A 1 198 ? -2.911 -5.388 -34.239 1.00 45.66 198 ARG A N 1
ATOM 1517 C CA . ARG A 1 198 ? -4.293 -5.292 -33.715 1.00 45.66 198 ARG A CA 1
ATOM 1518 C C . ARG A 1 198 ? -4.625 -3.865 -33.281 1.00 45.66 198 ARG A C 1
ATOM 1520 O O . ARG A 1 198 ? -3.903 -3.339 -32.440 1.00 45.66 198 ARG A O 1
ATOM 1527 N N . PRO A 1 199 ? -5.671 -3.233 -33.849 1.00 39.84 199 PRO A N 1
ATOM 1528 C CA . PRO A 1 199 ? -6.115 -1.935 -33.372 1.00 39.84 199 PRO A CA 1
ATOM 1529 C C . PRO A 1 199 ? -6.548 -2.060 -31.910 1.00 39.84 199 PRO A C 1
ATOM 1531 O O . PRO A 1 199 ? -7.226 -3.019 -31.530 1.00 39.84 199 PRO A O 1
ATOM 1534 N N . ASP A 1 200 ? -6.117 -1.084 -31.126 1.00 41.81 200 ASP A N 1
ATOM 1535 C CA . ASP A 1 200 ? -6.647 -0.724 -29.821 1.00 41.81 200 ASP A CA 1
ATOM 1536 C C . ASP A 1 200 ? -8.183 -0.823 -29.800 1.00 41.81 200 ASP A C 1
ATOM 1538 O O . ASP A 1 200 ? -8.872 -0.481 -30.765 1.00 41.81 200 ASP A O 1
ATOM 1542 N N . CYS A 1 201 ? -8.748 -1.316 -28.693 1.00 47.72 201 CYS A N 1
ATOM 1543 C CA . CYS A 1 201 ? -10.198 -1.492 -28.547 1.00 47.72 201 CYS A CA 1
ATOM 1544 C C . CYS A 1 201 ? -10.991 -0.187 -28.776 1.00 47.72 201 CYS A C 1
ATOM 1546 O O . CYS A 1 201 ? -12.162 -0.249 -29.143 1.00 47.72 201 CYS A O 1
ATOM 1548 N N . SER A 1 202 ? -10.357 0.983 -28.652 1.00 42.38 202 SER A N 1
ATOM 1549 C CA . SER A 1 202 ? -10.913 2.298 -29.004 1.00 42.38 202 SER A CA 1
ATOM 1550 C C . SER A 1 202 ? -11.164 2.481 -30.510 1.00 42.38 202 SER A C 1
ATOM 1552 O O . SER A 1 202 ? -12.127 3.139 -30.901 1.00 42.38 202 SER A O 1
ATOM 1554 N N . CYS A 1 203 ? -10.354 1.875 -31.382 1.00 37.56 203 CYS A N 1
ATOM 1555 C CA . CYS A 1 203 ? -10.573 1.913 -32.828 1.00 37.56 203 CYS A CA 1
ATOM 1556 C C . CYS A 1 203 ? -11.681 0.945 -33.271 1.00 37.56 203 CYS A C 1
ATOM 1558 O O . CYS A 1 203 ? -12.290 1.152 -34.320 1.00 37.56 203 CYS A O 1
ATOM 1560 N N . LEU A 1 204 ? -11.978 -0.090 -32.477 1.00 42.34 204 LEU A N 1
ATOM 1561 C CA . LEU A 1 204 ? -13.078 -1.020 -32.750 1.00 42.34 204 LEU A CA 1
ATOM 1562 C C . LEU A 1 204 ? -14.443 -0.457 -32.326 1.00 42.34 204 LEU A C 1
ATOM 1564 O O . LEU A 1 204 ? -15.444 -0.771 -32.967 1.00 42.34 204 LEU A O 1
ATOM 1568 N N . THR A 1 205 ? -14.515 0.410 -31.311 1.00 43.38 205 THR A N 1
ATOM 1569 C CA . THR A 1 205 ? -15.792 0.999 -30.860 1.00 43.38 205 THR A CA 1
ATOM 1570 C C . THR A 1 205 ? -16.349 2.055 -31.810 1.00 43.38 205 THR A C 1
ATOM 1572 O O . THR A 1 205 ? -17.558 2.275 -31.817 1.00 43.38 205 THR A O 1
ATOM 1575 N N . ALA A 1 206 ? -15.522 2.650 -32.677 1.00 44.22 206 ALA A N 1
ATOM 1576 C CA . ALA A 1 206 ? -15.997 3.574 -33.708 1.00 44.22 206 ALA A CA 1
ATOM 1577 C C . ALA A 1 206 ? -16.924 2.903 -34.749 1.00 44.22 206 ALA A C 1
ATOM 1579 O O . ALA A 1 206 ? -17.742 3.590 -35.359 1.00 44.22 206 ALA A O 1
ATOM 1580 N N . ASP A 1 207 ? -16.837 1.574 -34.910 1.00 50.75 207 ASP A N 1
ATOM 1581 C CA . ASP A 1 207 ? -17.641 0.781 -35.856 1.00 50.75 207 ASP A CA 1
ATOM 1582 C C . ASP A 1 207 ? -18.630 -0.190 -35.178 1.00 50.75 207 ASP A C 1
ATOM 1584 O O . ASP A 1 207 ? -19.410 -0.876 -35.852 1.00 50.75 207 ASP A O 1
ATOM 1588 N N . MET A 1 208 ? -18.652 -0.254 -33.845 1.00 49.19 208 MET A N 1
ATOM 1589 C CA . MET A 1 208 ? -19.611 -1.079 -33.114 1.00 49.19 208 MET A CA 1
ATOM 1590 C C . MET A 1 208 ? -20.839 -0.238 -32.780 1.00 49.19 208 MET A C 1
ATOM 1592 O O . MET A 1 208 ? -20.863 0.513 -31.812 1.00 49.19 208 MET A O 1
ATOM 1596 N N . GLY A 1 209 ? -21.863 -0.351 -33.629 1.00 54.91 209 GLY A N 1
ATOM 1597 C CA . GLY A 1 209 ? -23.168 0.267 -33.393 1.00 54.91 209 GLY A CA 1
ATOM 1598 C C . GLY A 1 209 ? -23.750 -0.064 -32.011 1.00 54.91 209 GLY A C 1
ATOM 1599 O O . GLY A 1 209 ? -23.332 -1.021 -31.363 1.00 54.91 209 GLY A O 1
ATOM 1600 N N . GLU A 1 210 ? -24.731 0.737 -31.586 1.00 53.34 210 GLU A N 1
ATOM 1601 C CA . GLU A 1 210 ? -25.397 0.639 -30.280 1.00 53.34 210 GLU A CA 1
ATOM 1602 C C . GLU A 1 210 ? -25.682 -0.812 -29.849 1.00 53.34 210 GLU A C 1
ATOM 1604 O O . GLU A 1 210 ? -26.197 -1.630 -30.623 1.00 53.34 210 GLU A O 1
ATOM 1609 N N . MET A 1 211 ? -25.367 -1.124 -28.586 1.00 54.69 211 MET A N 1
ATOM 1610 C CA . MET A 1 211 ? -25.676 -2.413 -27.973 1.00 54.69 211 MET A CA 1
ATOM 1611 C C . MET A 1 211 ? -27.197 -2.596 -27.931 1.00 54.69 211 MET A C 1
ATOM 1613 O O . MET A 1 211 ? -27.897 -2.002 -27.116 1.00 54.69 211 MET A O 1
ATOM 1617 N N . ASN A 1 212 ? -27.721 -3.420 -28.837 1.00 59.81 212 ASN A N 1
ATOM 1618 C CA . ASN A 1 212 ? -29.140 -3.741 -28.869 1.00 59.81 212 ASN A CA 1
ATOM 1619 C C . ASN A 1 212 ? -29.446 -4.873 -27.876 1.00 59.81 212 ASN A C 1
ATOM 1621 O O . ASN A 1 212 ? -29.315 -6.053 -28.216 1.00 59.81 212 ASN A O 1
ATOM 1625 N N . CYS A 1 213 ? -29.902 -4.502 -26.679 1.00 54.59 213 CYS A N 1
ATOM 1626 C CA . CYS A 1 213 ? -30.284 -5.431 -25.613 1.00 54.59 213 CYS A CA 1
ATOM 1627 C C . CYS A 1 213 ? -31.476 -6.346 -25.968 1.00 54.59 213 CYS A C 1
ATOM 1629 O O . CYS A 1 213 ? -31.710 -7.331 -25.276 1.00 54.59 213 CYS A O 1
ATOM 1631 N N . GLU A 1 214 ? -32.214 -6.083 -27.053 1.00 65.94 214 GLU A N 1
ATOM 1632 C CA . GLU A 1 214 ? -33.279 -6.975 -27.537 1.00 65.94 214 GLU A CA 1
ATOM 1633 C C . GLU A 1 214 ? -32.725 -8.167 -28.336 1.00 65.94 214 GLU A C 1
ATOM 1635 O O . GLU A 1 214 ? -33.413 -9.172 -28.532 1.00 65.94 214 GLU A O 1
ATOM 1640 N N . ASN A 1 215 ? -31.474 -8.090 -28.806 1.00 68.31 215 ASN A N 1
ATOM 1641 C CA . ASN A 1 215 ? -30.826 -9.162 -29.559 1.00 68.31 215 ASN A CA 1
ATOM 1642 C C . ASN A 1 215 ? -30.017 -10.076 -28.633 1.00 68.31 215 ASN A C 1
ATOM 1644 O O . ASN A 1 215 ? -28.788 -10.155 -28.706 1.00 68.31 215 ASN A O 1
ATOM 1648 N N . THR A 1 216 ? -30.738 -10.789 -27.771 1.00 65.81 216 THR A N 1
ATOM 1649 C CA . THR A 1 216 ? -30.172 -11.672 -26.741 1.00 65.81 216 THR A CA 1
ATOM 1650 C C . THR A 1 216 ? -29.244 -12.743 -27.311 1.00 65.81 216 THR A C 1
ATOM 1652 O O . THR A 1 216 ? -28.266 -13.100 -26.670 1.00 65.81 216 THR A O 1
ATOM 1655 N N . THR A 1 217 ? -29.466 -13.203 -28.547 1.00 68.56 217 THR A N 1
ATOM 1656 C CA . THR A 1 217 ? -28.575 -14.166 -29.216 1.00 68.56 217 THR A CA 1
ATOM 1657 C C . THR A 1 217 ? -27.176 -13.603 -29.450 1.00 68.56 217 THR A C 1
ATOM 1659 O O . THR A 1 217 ? -26.200 -14.296 -29.190 1.00 68.56 217 THR A O 1
ATOM 1662 N N . LYS A 1 218 ? -27.052 -12.345 -29.891 1.00 64.75 218 LYS A N 1
ATOM 1663 C CA . LYS A 1 218 ? -25.734 -11.723 -30.094 1.00 64.75 218 LYS A CA 1
ATOM 1664 C C . LYS A 1 218 ? -25.013 -11.441 -28.780 1.00 64.75 218 LYS A C 1
ATOM 1666 O O . LYS A 1 218 ? -23.793 -11.560 -28.727 1.00 64.75 218 LYS A O 1
ATOM 1671 N N . VAL A 1 219 ? -25.764 -11.074 -27.742 1.00 66.00 219 VAL A N 1
ATOM 1672 C CA . VAL A 1 219 ? -25.220 -10.872 -26.392 1.00 66.00 219 VAL A CA 1
ATOM 1673 C C . VAL A 1 219 ? -24.693 -12.196 -25.836 1.00 66.00 219 VAL A C 1
ATOM 1675 O O . VAL A 1 219 ? -23.571 -12.248 -25.344 1.00 66.00 219 VAL A O 1
ATOM 1678 N N . GLU A 1 220 ? -25.450 -13.283 -25.999 1.00 67.75 220 GLU A N 1
ATOM 1679 C CA . GLU A 1 220 ? -25.045 -14.624 -25.572 1.00 67.75 220 GLU A CA 1
ATOM 1680 C C . GLU A 1 220 ? -23.828 -15.130 -26.364 1.00 67.75 220 GLU A C 1
ATOM 1682 O O . GLU A 1 220 ? -22.888 -15.651 -25.779 1.00 67.75 220 GLU A O 1
ATOM 1687 N N . GLU A 1 221 ? -23.787 -14.941 -27.686 1.00 70.31 221 GLU A N 1
ATOM 1688 C CA . GLU A 1 221 ? -22.629 -15.318 -28.512 1.00 70.31 221 GLU A CA 1
ATOM 1689 C C . GLU A 1 221 ? -21.364 -14.542 -28.123 1.00 70.31 221 GLU A C 1
ATOM 1691 O O . GLU A 1 221 ? -20.284 -15.131 -28.054 1.00 70.31 221 GLU A O 1
ATOM 1696 N N . ALA A 1 222 ? -21.491 -13.245 -27.822 1.00 63.34 222 ALA A N 1
ATOM 1697 C CA . ALA A 1 222 ? -20.389 -12.435 -27.314 1.00 63.34 222 ALA A CA 1
ATOM 1698 C C . ALA A 1 222 ? -19.932 -12.925 -25.932 1.00 63.34 222 ALA A C 1
ATOM 1700 O O . ALA A 1 222 ? -18.739 -13.132 -25.731 1.00 63.34 222 ALA A O 1
ATOM 1701 N N . TYR A 1 223 ? -20.862 -13.199 -25.013 1.00 64.50 223 TYR A N 1
ATOM 1702 C CA . TYR A 1 223 ? -20.551 -13.774 -23.703 1.00 64.50 223 TYR A CA 1
ATOM 1703 C C . TYR A 1 223 ? -19.813 -15.114 -23.829 1.00 64.50 223 TYR A C 1
ATOM 1705 O O . TYR A 1 223 ? -18.744 -15.289 -23.250 1.00 64.50 223 TYR A O 1
ATOM 1713 N N . GLN A 1 224 ? -20.316 -16.038 -24.650 1.00 67.19 224 GLN A N 1
ATOM 1714 C CA . GLN A 1 224 ? -19.677 -17.338 -24.867 1.00 67.19 224 GLN A CA 1
ATOM 1715 C C . GLN A 1 224 ? -18.295 -17.199 -25.515 1.00 67.19 224 GLN A C 1
ATOM 1717 O O . GLN A 1 224 ? -17.368 -17.918 -25.144 1.00 67.19 224 GLN A O 1
ATOM 1722 N N . TYR A 1 225 ? -18.124 -16.255 -26.445 1.00 65.19 225 TYR A N 1
ATOM 1723 C CA . TYR A 1 225 ? -16.817 -15.941 -27.019 1.00 65.19 225 TYR A CA 1
ATOM 1724 C C . TYR A 1 225 ? -15.831 -15.473 -25.940 1.00 65.19 225 TYR A C 1
ATOM 1726 O O . TYR A 1 225 ? -14.705 -15.969 -25.896 1.00 65.19 225 TYR A O 1
ATOM 1734 N N . LEU A 1 226 ? -16.256 -14.584 -25.043 1.00 61.00 226 LEU A N 1
ATOM 1735 C CA . LEU A 1 226 ? -15.428 -14.053 -23.958 1.00 61.00 226 LEU A CA 1
ATOM 1736 C C . LEU A 1 226 ? -15.055 -15.136 -22.934 1.00 61.00 226 LEU A C 1
ATOM 1738 O O . LEU A 1 226 ? -13.878 -15.303 -22.617 1.00 61.00 226 LEU A O 1
ATOM 1742 N N . VAL A 1 227 ? -16.026 -15.951 -22.514 1.00 58.28 227 VAL A N 1
ATOM 1743 C CA . VAL A 1 227 ? -15.805 -17.099 -21.617 1.00 58.28 227 VAL A CA 1
ATOM 1744 C C . VAL A 1 227 ? -14.853 -18.122 -22.249 1.00 58.28 227 VAL A C 1
ATOM 1746 O O . VAL A 1 227 ? -13.982 -18.671 -21.575 1.00 58.28 227 VAL A O 1
ATOM 1749 N N . SER A 1 228 ? -14.976 -18.378 -23.555 1.00 60.47 228 SER A N 1
ATOM 1750 C CA . SER A 1 228 ? -14.151 -19.373 -24.253 1.00 60.47 228 SER A CA 1
ATOM 1751 C C . SER A 1 228 ? -12.698 -18.944 -24.485 1.00 60.47 228 SER A C 1
ATOM 1753 O O . SER A 1 228 ? -11.829 -19.807 -24.606 1.00 60.47 228 SER A O 1
ATOM 1755 N N . ASN A 1 229 ? -12.424 -17.636 -24.523 1.00 56.69 229 ASN A N 1
ATOM 1756 C CA . ASN A 1 229 ? -11.093 -17.088 -24.798 1.00 56.69 229 ASN A CA 1
ATOM 1757 C C . ASN A 1 229 ? -10.338 -16.643 -23.536 1.00 56.69 229 ASN A C 1
ATOM 1759 O O . ASN A 1 229 ? -9.319 -15.974 -23.658 1.00 56.69 229 ASN A O 1
ATOM 1763 N N . LYS A 1 230 ? -10.797 -17.048 -22.341 1.00 54.41 230 LYS A N 1
ATOM 1764 C CA . LYS A 1 230 ? -10.127 -16.826 -21.044 1.00 54.41 230 LYS A CA 1
ATOM 1765 C C . LYS A 1 230 ? -9.809 -15.366 -20.678 1.00 54.41 230 LYS A C 1
ATOM 1767 O O . LYS A 1 230 ? -9.102 -15.153 -19.707 1.00 54.41 230 LYS A O 1
ATOM 1772 N N . SER A 1 231 ? -10.353 -14.364 -21.370 1.00 51.38 231 SER A N 1
ATOM 1773 C CA . SER A 1 231 ? -10.129 -12.966 -20.969 1.00 51.38 231 SER A CA 1
ATOM 1774 C C . SER A 1 231 ? -11.031 -12.528 -19.808 1.00 51.38 231 SER A C 1
ATOM 1776 O O . SER A 1 231 ? -10.903 -11.415 -19.319 1.00 51.38 231 SER A O 1
ATOM 1778 N N . ILE A 1 232 ? -12.013 -13.357 -19.432 1.00 52.75 232 ILE A N 1
ATOM 1779 C CA . ILE A 1 232 ? -13.112 -13.010 -18.527 1.00 52.75 232 ILE A CA 1
ATOM 1780 C C . ILE A 1 232 ? -13.572 -14.286 -17.781 1.00 52.75 232 ILE A C 1
ATOM 1782 O O . ILE A 1 232 ? -14.713 -14.724 -17.905 1.00 52.75 232 ILE A O 1
ATOM 1786 N N . SER A 1 233 ? -12.685 -14.991 -17.076 1.00 46.09 233 SER A N 1
ATOM 1787 C CA . SER A 1 233 ? -13.142 -16.008 -16.105 1.00 46.09 233 SER A CA 1
ATOM 1788 C C . SER A 1 233 ? -13.409 -15.423 -14.723 1.00 46.09 233 SER A C 1
ATOM 1790 O O . SER A 1 233 ? -14.218 -15.993 -13.996 1.00 46.09 233 SER A O 1
ATOM 1792 N N . ASP A 1 234 ? -12.824 -14.263 -14.411 1.00 46.88 234 ASP A N 1
ATOM 1793 C CA . ASP A 1 234 ? -12.728 -13.796 -13.023 1.00 46.88 234 ASP A CA 1
ATOM 1794 C C . ASP A 1 234 ? -13.455 -12.458 -12.755 1.00 46.88 234 ASP A C 1
ATOM 1796 O O . ASP A 1 234 ? -13.648 -12.086 -11.606 1.00 46.88 234 ASP A O 1
ATOM 1800 N N . ILE A 1 235 ? -13.982 -11.772 -13.786 1.00 48.84 235 ILE A N 1
ATOM 1801 C CA . ILE A 1 235 ? -14.527 -10.397 -13.649 1.00 48.84 235 ILE A CA 1
ATOM 1802 C C . ILE A 1 235 ? -16.070 -10.309 -13.536 1.00 48.84 235 ILE A C 1
ATOM 1804 O O . ILE A 1 235 ? -16.598 -9.292 -13.091 1.00 48.84 235 ILE A O 1
ATOM 1808 N N . PHE A 1 236 ? -16.853 -11.347 -13.865 1.00 44.56 236 PHE A N 1
ATOM 1809 C CA . PHE A 1 236 ? -18.327 -11.241 -13.796 1.00 44.56 236 PHE A CA 1
ATOM 1810 C C . PHE A 1 236 ? -18.954 -12.044 -12.655 1.00 44.56 236 PHE A C 1
ATOM 1812 O O . PHE A 1 236 ? -19.392 -13.184 -12.815 1.00 44.56 236 PHE A O 1
ATOM 1819 N N . SER A 1 237 ? -19.102 -11.363 -11.518 1.00 42.12 237 SER A N 1
ATOM 1820 C CA . SER A 1 237 ? -20.155 -11.616 -10.524 1.00 42.12 237 SER A CA 1
ATOM 1821 C C . SER A 1 237 ? -21.553 -11.601 -11.198 1.00 42.12 237 SER A C 1
ATOM 1823 O O . SER A 1 237 ? -21.715 -10.952 -12.237 1.00 42.12 237 SER A O 1
ATOM 1825 N N . PRO A 1 238 ? -22.606 -12.269 -10.667 1.00 40.28 238 PRO A N 1
ATOM 1826 C CA . PRO A 1 238 ? -23.864 -12.572 -11.380 1.00 40.28 238 PRO A CA 1
ATOM 1827 C C . PRO A 1 238 ? -24.742 -11.367 -11.783 1.00 40.28 238 PRO A C 1
ATOM 1829 O O . PRO A 1 238 ? -25.889 -11.541 -12.196 1.00 40.28 238 PRO A O 1
ATOM 1832 N N . VAL A 1 239 ? -24.246 -10.140 -11.643 1.00 41.72 239 VAL A N 1
ATOM 1833 C CA . VAL A 1 239 ? -25.015 -8.896 -11.743 1.00 41.72 239 VAL A CA 1
ATOM 1834 C C . VAL A 1 239 ? -25.402 -8.558 -13.190 1.00 41.72 239 VAL A C 1
ATOM 1836 O O . VAL A 1 239 ? -26.514 -8.081 -13.417 1.00 41.72 239 VAL A O 1
ATOM 1839 N N . ILE A 1 240 ? -24.577 -8.883 -14.194 1.00 43.28 240 ILE A N 1
ATOM 1840 C CA . ILE A 1 240 ? -24.886 -8.532 -15.598 1.00 43.28 240 ILE A CA 1
ATOM 1841 C C . ILE A 1 240 ? -26.013 -9.382 -16.198 1.00 43.28 240 ILE A C 1
ATOM 1843 O O . ILE A 1 240 ? -26.793 -8.881 -17.010 1.00 43.28 240 ILE A O 1
ATOM 1847 N N . LEU A 1 241 ? -26.206 -10.621 -15.733 1.00 39.94 241 LEU A N 1
ATOM 1848 C CA . LEU A 1 241 ? -27.328 -11.440 -16.203 1.00 39.94 241 LEU A CA 1
ATOM 1849 C C . LEU A 1 241 ? -28.692 -10.857 -15.773 1.00 39.94 241 LEU A C 1
ATOM 1851 O O . LEU A 1 241 ? -29.707 -11.124 -16.411 1.00 39.94 241 LEU A O 1
ATOM 1855 N N . SER A 1 242 ? -28.721 -10.012 -14.736 1.00 42.62 242 SER A N 1
ATOM 1856 C CA . SER A 1 242 ? -29.947 -9.377 -14.230 1.00 42.62 242 SER A CA 1
ATOM 1857 C C . SER A 1 242 ? -30.409 -8.173 -15.069 1.00 42.62 242 SER A C 1
ATOM 1859 O O . SER A 1 242 ? -31.589 -7.824 -15.048 1.00 42.62 242 SER A O 1
ATOM 1861 N N . MET A 1 243 ? -29.516 -7.548 -15.848 1.00 43.25 243 MET A N 1
ATOM 1862 C CA . MET A 1 243 ? -29.831 -6.316 -16.591 1.00 43.25 243 MET A CA 1
ATOM 1863 C C . MET A 1 243 ? -30.445 -6.543 -17.980 1.00 43.25 243 MET A C 1
ATOM 1865 O O . MET A 1 243 ? -31.008 -5.612 -18.546 1.00 43.25 243 MET A O 1
ATOM 1869 N N . CYS A 1 244 ? -30.394 -7.767 -18.516 1.00 37.31 244 CYS A N 1
ATOM 1870 C CA . CYS A 1 244 ? -31.054 -8.124 -19.783 1.00 37.31 244 CYS A CA 1
ATOM 1871 C C . CYS A 1 244 ? -32.232 -9.103 -19.623 1.00 37.31 244 CYS A C 1
ATOM 1873 O O . CYS A 1 244 ? -32.940 -9.361 -20.594 1.00 37.31 244 CYS A O 1
ATOM 1875 N N . PHE A 1 245 ? -32.468 -9.636 -18.420 1.00 39.03 245 PHE A N 1
ATOM 1876 C CA . PHE A 1 245 ? -33.587 -10.537 -18.132 1.00 39.03 245 PHE A CA 1
ATOM 1877 C C . PHE A 1 245 ? -34.513 -9.944 -17.063 1.00 39.03 245 PHE A C 1
ATOM 1879 O O . PHE A 1 245 ? -34.502 -10.372 -15.911 1.00 39.03 245 PHE A O 1
ATOM 1886 N N . HIS A 1 246 ? -35.332 -8.974 -17.471 1.00 41.06 246 HIS A N 1
ATOM 1887 C CA . HIS A 1 246 ? -36.651 -8.696 -16.893 1.00 41.06 246 HIS A CA 1
ATOM 1888 C C . HIS A 1 246 ? -37.650 -8.437 -18.021 1.00 41.06 246 HIS A C 1
ATOM 1890 O O . HIS A 1 246 ? -37.354 -7.579 -18.881 1.00 41.06 246 HIS A O 1
#

Foldseek 3Di:
DDDDDDDPDDPPPPDDDDPDDDDDDDDDDDDPDPDPPDPAQFQKKFKAQAAFPFKKKQKFFFADPPPVPTDQPDQKKKKAKAAFPAREPVRQVVCRVQVRVQSVDDEDEDEAPDDADDHSHIYIYGYDRVDRMGIHIYGDRHGHMMMMTMNDDRVSRDHPADRMDTPRHDGDTPYMDGDDPPDDDDDPPPPSPPPPDDDDVVVVVVPDPDDDLVPVVVVVVVVVVCVVVPPDPDPDDPVVVVVSDD

Secondary structure (DSSP, 8-state):
---------------------PPP-------------S--S-SEEEEEEE-TT--EEEEEE-B-SSGGG-B-SSSEEEEEEEE-SSSSHHHHHTTHHHHHHHHSS--EEE-TTT----TTSEEEEEP-TTSSEEEEEE--SS-EEEEEEESS-GGGG-SSS-SEEETTEE---SEEEE---S-------------SS---HHHHHTS-----TT-HHHHHHHHHHHHHTTSSSSS--TTHHHHH--

pLDDT: mean 72.85, std 24.85, range [29.72, 98.44]

Sequence (246 aa):
MHNLLSLLSAALLLVNFRAVVADEGHGGEPGHEHGHDGDHAFEWAASFDLMANQPYVWQAQKTGCPVENQSYADPSMMFVMVPLDNSTAEGLEAAEETAEELFEGDLIVVSPGFQSIMPGVGIQLTFDDEVSTSMFPFNVTKSGAYGIFLEHDPSEFEFDEHYLVSDGEDVEAVALLFEEEDGHSHGHTTECVELTDRPDCSCLTADMGEMNCENTTKVEEAYQYLVSNKSISDIFSPVILSMCFH